Protein AF-A0AAD5UVN6-F1 (afdb_monomer)

Mean predicted aligned error: 9.1 Å

Nearest PDB structures (foldseek):
  8y6p-assembly1_Q  TM=5.319E-01  e=2.196E-01  Drosophila melanogaster
  8yt8-assembly1_B  TM=8.305E-02  e=7.314E+00  Mus musculus

Solvent-accessible surface area (backbone atoms only — not comparable to full-atom values): 17546 Å² total; per-residue (Å²): 130,75,32,58,51,73,44,68,84,82,74,85,82,50,101,87,55,90,78,90,78,93,68,36,59,37,18,22,44,86,86,38,98,29,41,64,75,50,74,46,66,69,50,96,40,32,33,39,35,32,27,36,49,41,81,39,78,42,92,55,102,60,82,42,82,38,85,39,58,7,36,44,37,32,32,33,44,66,52,40,59,81,62,56,38,83,100,50,82,64,62,95,77,80,74,31,54,87,90,30,48,72,62,40,76,56,55,45,80,42,26,57,23,32,39,60,75,83,54,82,56,70,34,76,44,48,51,67,64,39,88,89,73,68,52,55,75,49,75,40,33,40,39,34,49,52,50,62,31,31,42,36,30,53,54,85,66,59,63,68,55,78,75,75,72,80,73,61,58,68,68,55,56,50,49,54,55,59,69,72,67,71,78,78,73,87,77,88,74,82,84,87,82,93,74,94,75,80,92,76,85,75,73,80,76,81,77,72,79,75,81,72,74,83,75,75,78,58,52,52,41,83,82,73,40,77,66,50,73,54,59,65,80,78,58,86,85,60,96,60,94,72,77,61,42,34,74,42,55,48,69,36,83,73,68,38,29,41,40,31,39,25,56,93,82,39,76,44,78,45,76,64,73,66,99,79,71,78,76,129

InterPro domains:
  IPR015943 WD40/YVTN repeat-like-containing domain superfamily [G3DSA:2.130.10.10] (1-273)
  IPR036322 WD40-repeat-containing domain superfamily [SSF50978] (2-272)

Radius of gyration: 25.76 Å; Cα contacts (8 Å, |Δi|>4): 437; chains: 1; bounding box: 90×59×74 Å

Organism: NCBI:txid2056292

Foldseek 3Di:
DDQKDFAADDDDDDPPDDDDDDFTLAIASVQDPAHWDDKDDQDQFKIKTKGAKDWDQDDDPDGDTDIDAIKIWIKGQQCRCVQPPPPDDGDPDRDHDPVDRHHDPRMGTFAMAGEDNPFNDKDWDHFDQDPVPSDGLDAIWIWTFDFQKIWIFGPVQGHTDDPDDPPPPVVVVVVVVVVPPDPDDPDDDDDDDDDDDDDDPDDDPPPDDPPDPPDDHHHHPVVRTDTDMDGPVVPPPDPPPDDFGFPDWDQDDSRQKIWTAGPPRDIDIDGDDPPPPPDD

pLDDT: mean 84.07, std 14.89, range [43.72, 98.31]

Structure (mmCIF, N/CA/C/O backbone):
data_AF-A0AAD5UVN6-F1
#
_entry.id   AF-A0AAD5UVN6-F1
#
loop_
_atom_site.group_PDB
_atom_site.id
_atom_site.type_symbol
_atom_site.label_atom_id
_atom_site.label_alt_id
_atom_site.label_comp_id
_atom_site.label_asym_id
_atom_site.label_entity_id
_atom_site.label_seq_id
_atom_site.pdbx_PDB_ins_code
_atom_site.Cartn_x
_atom_site.Cartn_y
_atom_site.Cartn_z
_atom_site.occupancy
_atom_site.B_iso_or_equiv
_atom_site.auth_seq_id
_atom_site.auth_comp_id
_atom_site.auth_asym_id
_atom_site.auth_atom_id
_atom_site.pdbx_PDB_model_num
ATOM 1 N N . MET A 1 1 ? 18.256 -1.634 7.325 1.00 72.50 1 MET A N 1
ATOM 2 C CA . MET A 1 1 ? 17.080 -2.348 6.778 1.00 72.50 1 MET A CA 1
ATOM 3 C C . MET A 1 1 ? 16.891 -1.925 5.336 1.00 72.50 1 MET A C 1
ATOM 5 O O . MET A 1 1 ? 17.136 -0.758 5.051 1.00 72.50 1 MET A O 1
ATOM 9 N N . ASP A 1 2 ? 16.496 -2.850 4.461 1.00 86.69 2 ASP A N 1
ATOM 10 C CA . ASP A 1 2 ? 16.218 -2.544 3.054 1.00 86.69 2 ASP A CA 1
ATOM 11 C C . ASP A 1 2 ? 14.952 -1.668 2.946 1.00 86.69 2 ASP A C 1
ATOM 13 O O . ASP A 1 2 ? 13.964 -1.910 3.647 1.00 86.69 2 ASP A O 1
ATOM 17 N N . ARG A 1 3 ? 15.015 -0.617 2.126 1.00 93.88 3 ARG A N 1
ATOM 18 C CA . ARG A 1 3 ? 13.900 0.299 1.810 1.00 93.88 3 ARG A CA 1
ATOM 19 C C . ARG A 1 3 ? 13.339 0.017 0.414 1.00 93.88 3 ARG A C 1
ATOM 21 O O . ARG A 1 3 ? 12.422 0.694 -0.037 1.00 93.88 3 ARG A O 1
ATOM 28 N N . ALA A 1 4 ? 13.903 -0.977 -0.271 1.00 95.75 4 ALA A N 1
ATOM 29 C CA . ALA A 1 4 ? 13.571 -1.268 -1.643 1.00 95.75 4 ALA A CA 1
ATOM 30 C C . ALA A 1 4 ? 12.254 -2.034 -1.775 1.00 95.75 4 ALA A C 1
ATOM 32 O O . ALA A 1 4 ? 11.982 -3.011 -1.072 1.00 95.75 4 ALA A O 1
ATOM 33 N N . VAL A 1 5 ? 11.480 -1.634 -2.774 1.00 96.56 5 VAL A N 1
ATOM 34 C CA . VAL A 1 5 ? 10.385 -2.419 -3.330 1.00 96.56 5 VAL A CA 1
ATOM 35 C C . VAL A 1 5 ? 10.935 -3.261 -4.470 1.00 96.56 5 VAL A C 1
ATOM 37 O O . VAL A 1 5 ? 11.636 -2.734 -5.329 1.00 96.56 5 VAL A O 1
ATOM 40 N N . LYS A 1 6 ? 10.602 -4.557 -4.500 1.00 96.25 6 LYS A N 1
ATOM 41 C CA . LYS A 1 6 ? 11.042 -5.489 -5.548 1.00 96.25 6 LYS A CA 1
ATOM 42 C C . LYS A 1 6 ? 9.857 -6.260 -6.119 1.00 96.25 6 LYS A C 1
ATOM 44 O O . LYS A 1 6 ? 9.069 -6.811 -5.355 1.00 96.25 6 LYS A O 1
ATOM 49 N N . ILE A 1 7 ? 9.766 -6.352 -7.444 1.00 95.69 7 ILE A N 1
ATOM 50 C CA . ILE A 1 7 ? 8.794 -7.205 -8.144 1.00 95.69 7 ILE A CA 1
ATOM 51 C C . ILE A 1 7 ? 9.552 -8.363 -8.778 1.00 95.69 7 ILE A C 1
ATOM 53 O O . ILE A 1 7 ? 10.444 -8.164 -9.603 1.00 95.69 7 ILE A O 1
ATOM 57 N N . TRP A 1 8 ? 9.182 -9.582 -8.401 1.00 94.38 8 TRP A N 1
ATOM 58 C CA . TRP A 1 8 ? 9.779 -10.810 -8.911 1.00 94.38 8 TRP A CA 1
ATOM 59 C C . TRP A 1 8 ? 8.775 -11.559 -9.775 1.00 94.38 8 TRP A C 1
ATOM 61 O O . TRP A 1 8 ? 7.590 -11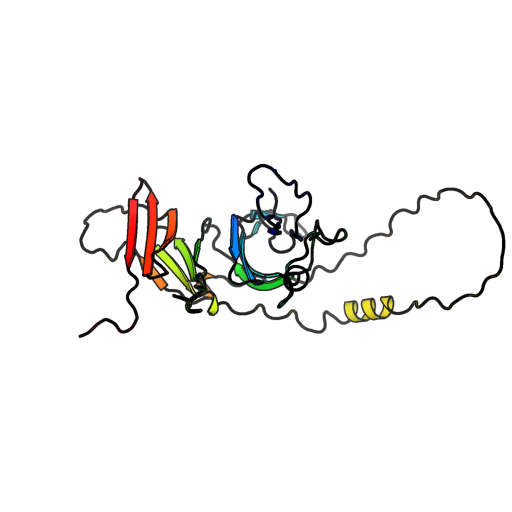.624 -9.457 1.00 94.38 8 TRP A O 1
ATOM 71 N N . ARG A 1 9 ? 9.261 -12.179 -10.850 1.00 91.44 9 ARG A N 1
ATOM 72 C CA . ARG A 1 9 ? 8.477 -13.177 -11.572 1.00 91.44 9 ARG A CA 1
ATOM 73 C C . ARG A 1 9 ? 8.522 -14.492 -10.805 1.00 91.44 9 ARG A C 1
ATOM 75 O O . ARG A 1 9 ? 9.609 -14.988 -10.513 1.00 91.44 9 ARG A O 1
ATOM 82 N N . VAL A 1 10 ? 7.362 -15.103 -10.597 1.00 90.50 10 VAL A N 1
ATOM 83 C CA . VAL A 1 10 ? 7.278 -16.501 -10.171 1.00 90.50 10 VAL A CA 1
ATOM 84 C C . VAL A 1 10 ? 7.193 -17.372 -11.431 1.00 90.50 10 VAL A C 1
ATOM 86 O O . VAL A 1 10 ? 6.225 -17.249 -12.183 1.00 90.50 10 VAL A O 1
ATOM 89 N N . PRO A 1 11 ? 8.212 -18.190 -11.751 1.00 86.38 11 PRO A N 1
ATOM 90 C CA . PRO A 1 11 ? 8.124 -19.099 -12.889 1.00 86.38 11 PRO A CA 1
ATOM 91 C C . PRO A 1 11 ? 7.054 -20.166 -12.633 1.00 86.38 11 PRO A C 1
ATOM 93 O O . PRO A 1 11 ? 6.859 -20.582 -11.492 1.00 86.38 11 PRO A O 1
ATOM 96 N N . SER A 1 12 ? 6.407 -20.654 -13.695 1.00 85.31 12 SER A N 1
ATOM 97 C CA . SER A 1 12 ? 5.523 -21.820 -13.603 1.00 85.31 12 SER A CA 1
ATOM 98 C C . SER A 1 12 ? 6.273 -22.977 -12.941 1.00 85.31 12 SER A C 1
ATOM 100 O O . SER A 1 12 ? 7.349 -23.368 -13.417 1.00 85.31 12 SER A O 1
ATOM 102 N N . SER A 1 13 ? 5.740 -23.499 -11.837 1.00 83.19 13 SER A N 1
ATOM 103 C CA . SER A 1 13 ? 6.367 -24.617 -11.146 1.00 83.19 13 SER A CA 1
ATOM 104 C C . SER A 1 13 ? 6.228 -25.876 -12.001 1.00 83.19 13 SER A C 1
ATOM 106 O O . SER A 1 13 ? 5.142 -26.283 -12.398 1.00 83.19 13 SER A O 1
ATOM 108 N N . SER A 1 14 ? 7.356 -26.506 -12.310 1.00 85.75 14 SER A N 1
ATOM 109 C CA . SER A 1 14 ? 7.372 -27.921 -12.678 1.00 85.75 14 SER A CA 1
ATOM 110 C C . SER A 1 14 ? 7.611 -28.702 -11.393 1.00 85.75 14 SER A C 1
ATOM 112 O O . SER A 1 14 ? 8.564 -28.370 -10.684 1.00 85.75 14 SER A O 1
ATOM 114 N N . ALA A 1 15 ? 6.791 -29.719 -11.109 1.00 84.56 15 ALA A N 1
ATOM 115 C CA . ALA A 1 15 ? 6.725 -30.427 -9.822 1.00 84.56 15 ALA A CA 1
ATOM 116 C C . ALA A 1 15 ? 8.075 -30.904 -9.237 1.00 84.56 15 ALA A C 1
ATOM 118 O O . ALA A 1 15 ? 8.169 -31.140 -8.037 1.00 84.56 15 ALA A O 1
ATOM 119 N N . HIS A 1 16 ? 9.133 -31.008 -10.049 1.00 91.31 16 HIS A N 1
ATOM 120 C CA . HIS A 1 16 ? 10.424 -31.573 -9.643 1.00 91.31 16 HIS A CA 1
ATOM 121 C C . HIS A 1 16 ? 11.639 -30.666 -9.880 1.00 91.31 16 HIS A C 1
ATOM 123 O O . HIS A 1 16 ? 12.771 -31.134 -9.786 1.00 91.31 16 HIS A O 1
ATOM 129 N N . LYS A 1 17 ? 11.458 -29.377 -10.209 1.00 91.56 17 LYS A N 1
ATOM 130 C CA . LYS A 1 17 ? 12.604 -28.489 -10.478 1.00 91.56 17 LYS A CA 1
ATOM 131 C C . LYS A 1 17 ? 12.434 -27.115 -9.849 1.00 91.56 17 LYS A C 1
ATOM 133 O O . LYS A 1 17 ? 11.600 -26.322 -10.282 1.00 91.56 17 LYS A O 1
ATOM 138 N N . LEU A 1 18 ? 13.302 -26.808 -8.887 1.00 89.25 18 LEU A N 1
ATOM 139 C CA . LEU A 1 18 ? 13.495 -25.446 -8.404 1.00 89.25 18 LEU A CA 1
ATOM 140 C C . LEU A 1 18 ? 14.197 -24.628 -9.491 1.00 89.25 18 LEU A C 1
ATOM 142 O O . LEU A 1 18 ? 15.213 -25.045 -10.051 1.00 89.25 18 LEU A O 1
ATOM 146 N N . ARG A 1 19 ? 13.643 -23.458 -9.809 1.00 89.00 19 ARG A N 1
ATOM 147 C CA . ARG A 1 19 ? 14.263 -22.498 -10.724 1.00 89.00 19 ARG A CA 1
ATOM 148 C C . ARG A 1 19 ? 14.788 -21.322 -9.921 1.00 89.00 19 ARG A C 1
ATOM 150 O O . ARG A 1 19 ? 14.038 -20.678 -9.196 1.00 89.00 19 ARG A O 1
ATOM 157 N N . ARG A 1 20 ? 16.076 -21.037 -10.085 1.00 88.88 20 ARG A N 1
ATOM 158 C CA . ARG A 1 20 ? 16.714 -19.855 -9.516 1.00 88.88 20 ARG A CA 1
ATOM 159 C C . ARG A 1 20 ? 16.397 -18.637 -10.386 1.00 88.88 20 ARG A C 1
ATOM 161 O O . ARG A 1 20 ? 16.551 -18.693 -11.604 1.00 88.88 20 ARG A O 1
ATOM 168 N N . VAL A 1 21 ? 15.953 -17.554 -9.755 1.00 89.81 21 VAL A N 1
ATOM 169 C CA . VAL A 1 21 ? 15.757 -16.241 -10.381 1.00 89.81 21 VAL A CA 1
ATOM 170 C C . VAL A 1 21 ? 16.688 -15.270 -9.670 1.00 89.81 21 VAL A C 1
ATOM 172 O O . VAL A 1 21 ? 16.527 -15.026 -8.481 1.00 89.81 21 VAL A O 1
ATOM 175 N N . ASP A 1 22 ? 17.687 -14.750 -10.381 1.00 90.06 22 ASP A N 1
ATOM 176 C CA . ASP A 1 22 ? 18.747 -13.934 -9.767 1.00 90.06 22 ASP A CA 1
ATOM 177 C C . ASP A 1 22 ? 18.411 -12.448 -9.663 1.00 90.06 22 ASP A C 1
ATOM 179 O O . ASP A 1 22 ? 19.033 -11.725 -8.887 1.00 90.06 22 ASP A O 1
ATOM 183 N N . LYS A 1 23 ? 17.468 -11.968 -10.478 1.00 91.75 23 LYS A N 1
ATOM 184 C CA . LYS A 1 23 ? 17.172 -10.540 -10.597 1.00 91.75 23 LYS A CA 1
ATOM 185 C C . LYS A 1 23 ? 15.665 -10.292 -10.604 1.00 91.75 23 LYS A C 1
ATOM 187 O O . LYS A 1 23 ? 14.951 -11.018 -11.302 1.00 91.75 23 LYS A O 1
ATOM 192 N N . PRO A 1 24 ? 15.188 -9.266 -9.881 1.00 94.38 24 PRO A N 1
ATOM 193 C CA . PRO A 1 24 ? 13.800 -8.851 -9.972 1.00 94.38 24 PRO A CA 1
ATOM 194 C C . PRO A 1 24 ? 13.520 -8.212 -11.342 1.00 94.38 24 PRO A C 1
ATOM 196 O O . PRO A 1 24 ? 14.432 -7.765 -12.039 1.00 94.38 24 PRO A O 1
ATOM 199 N N . LEU A 1 25 ? 12.243 -8.152 -11.722 1.00 93.44 25 LEU A N 1
ATOM 200 C CA . LEU A 1 25 ? 11.782 -7.375 -12.878 1.00 93.44 25 LEU A CA 1
ATOM 201 C C . LEU A 1 25 ? 11.849 -5.867 -12.609 1.00 93.44 25 LEU A C 1
ATOM 203 O O . LEU A 1 25 ? 12.014 -5.082 -13.536 1.00 93.44 25 LEU A O 1
ATOM 207 N N . PHE A 1 26 ? 11.718 -5.484 -11.339 1.00 94.94 26 PHE A N 1
ATOM 208 C CA . PHE A 1 26 ? 11.747 -4.108 -10.859 1.00 94.94 26 PHE A CA 1
ATOM 209 C C . PHE A 1 26 ? 12.322 -4.082 -9.443 1.00 94.94 26 PHE A C 1
ATOM 211 O O . PHE A 1 26 ? 11.951 -4.918 -8.619 1.00 94.94 26 PHE A O 1
ATOM 218 N N . SER A 1 27 ? 13.207 -3.131 -9.158 1.00 95.50 27 SER A N 1
ATOM 219 C CA . SER A 1 27 ? 13.712 -2.848 -7.813 1.00 95.50 27 SER A CA 1
ATOM 220 C C . SER A 1 27 ? 13.951 -1.357 -7.688 1.00 95.50 27 SER A C 1
ATOM 222 O O . SER A 1 27 ? 14.618 -0.793 -8.551 1.00 95.50 27 SER A O 1
ATOM 224 N N . THR A 1 28 ? 13.456 -0.723 -6.633 1.00 95.31 28 THR A N 1
ATOM 225 C CA . THR A 1 28 ? 13.756 0.687 -6.365 1.00 95.31 28 THR A CA 1
ATOM 226 C C . THR A 1 28 ? 13.639 0.995 -4.883 1.00 95.31 28 THR A C 1
ATOM 228 O O . THR A 1 28 ? 12.753 0.464 -4.213 1.00 95.31 28 THR A O 1
ATOM 231 N N . ASP A 1 29 ? 14.508 1.858 -4.376 1.00 95.44 29 ASP A N 1
ATOM 232 C CA . ASP A 1 29 ? 14.427 2.480 -3.051 1.00 95.44 29 ASP A CA 1
ATOM 233 C C . ASP A 1 29 ? 13.875 3.916 -3.114 1.00 95.44 29 ASP A C 1
ATOM 235 O O . ASP A 1 29 ? 13.704 4.562 -2.085 1.00 95.44 29 ASP A O 1
ATOM 239 N N . LEU A 1 30 ? 13.525 4.400 -4.311 1.00 94.69 30 LEU A N 1
ATOM 240 C CA . LEU A 1 30 ? 13.063 5.770 -4.547 1.00 94.69 30 LEU A CA 1
ATOM 241 C C . LEU A 1 30 ? 11.596 6.018 -4.150 1.00 94.69 30 LEU A C 1
ATOM 243 O O . LEU A 1 30 ? 11.143 7.160 -4.158 1.00 94.69 30 LEU A O 1
ATOM 247 N N . ILE A 1 31 ? 10.828 4.970 -3.828 1.00 96.25 31 ILE A N 1
ATOM 248 C CA . ILE A 1 31 ? 9.410 5.104 -3.441 1.00 96.25 31 ILE A CA 1
ATOM 249 C C . ILE A 1 31 ? 9.278 5.526 -1.972 1.00 96.25 31 ILE A C 1
ATOM 251 O O . ILE A 1 31 ? 8.404 6.324 -1.637 1.00 96.25 31 ILE A O 1
ATOM 255 N N . HIS A 1 32 ? 10.134 4.993 -1.096 1.00 96.19 32 HIS A N 1
ATOM 256 C CA . HIS A 1 32 ? 10.023 5.155 0.353 1.00 96.19 32 HIS A CA 1
ATOM 257 C C . HIS A 1 32 ? 11.344 5.588 0.966 1.00 96.19 32 HIS A C 1
ATOM 259 O O . HIS A 1 32 ? 12.381 4.965 0.761 1.00 96.19 32 HIS A O 1
ATOM 265 N N . LYS A 1 33 ? 11.295 6.608 1.822 1.00 94.38 33 LYS A N 1
ATOM 266 C CA . LYS A 1 33 ? 12.474 7.046 2.580 1.00 94.38 33 LYS A CA 1
ATOM 267 C C . LYS A 1 33 ? 12.817 6.123 3.749 1.00 94.38 33 LYS A C 1
ATOM 269 O O . LYS A 1 33 ? 13.930 6.180 4.264 1.00 94.38 33 LYS A O 1
ATOM 274 N N . SER A 1 34 ? 11.881 5.291 4.191 1.00 95.69 34 SER A N 1
ATOM 275 C CA . SER A 1 34 ? 11.998 4.421 5.363 1.00 95.69 34 SER A CA 1
ATOM 276 C C . SER A 1 34 ? 11.689 2.961 5.012 1.00 95.69 34 SER A C 1
ATOM 278 O O . SER A 1 34 ? 11.490 2.609 3.849 1.00 95.69 34 SER A O 1
ATOM 280 N N . ARG A 1 35 ? 11.728 2.068 6.009 1.00 96.44 35 ARG A N 1
ATOM 281 C CA . ARG A 1 35 ? 11.508 0.630 5.805 1.00 96.44 35 ARG A CA 1
ATOM 282 C C . ARG A 1 35 ? 10.089 0.390 5.285 1.00 96.44 35 ARG A C 1
ATOM 284 O O . ARG A 1 35 ? 9.130 0.804 5.927 1.00 96.44 35 ARG A O 1
ATOM 291 N N . VAL A 1 36 ? 9.956 -0.358 4.193 1.00 97.12 36 VAL A N 1
ATOM 292 C CA . VAL A 1 36 ? 8.651 -0.821 3.699 1.00 97.12 36 VAL A CA 1
ATOM 293 C C . VAL A 1 36 ? 8.111 -1.913 4.629 1.00 97.12 36 VAL A C 1
ATOM 295 O O . VAL A 1 36 ? 8.803 -2.892 4.919 1.00 97.12 36 VAL A O 1
ATOM 298 N N . LEU A 1 37 ? 6.888 -1.729 5.121 1.00 96.38 37 LEU A N 1
ATOM 299 C CA . LEU A 1 37 ? 6.189 -2.647 6.022 1.00 96.38 37 LEU A CA 1
ATOM 300 C C . LEU A 1 37 ? 5.202 -3.546 5.277 1.00 96.38 37 LEU A C 1
ATOM 302 O O . LEU A 1 37 ? 5.094 -4.727 5.599 1.00 96.38 37 LEU A O 1
ATOM 306 N N . SER A 1 38 ? 4.505 -3.010 4.276 1.00 96.62 38 SER A N 1
ATOM 307 C CA . SER A 1 38 ? 3.578 -3.781 3.446 1.00 96.62 38 SER A CA 1
ATOM 308 C C . SER A 1 38 ? 3.489 -3.239 2.020 1.00 96.62 38 SER A C 1
ATOM 310 O O . SER A 1 38 ? 3.793 -2.076 1.742 1.00 96.62 38 SER A O 1
ATOM 312 N N . ILE A 1 39 ? 3.093 -4.121 1.105 1.00 97.56 39 ILE A N 1
ATOM 313 C CA . ILE A 1 39 ? 2.827 -3.828 -0.300 1.00 97.56 39 ILE A CA 1
ATOM 314 C C . ILE A 1 39 ? 1.643 -4.675 -0.763 1.00 97.56 39 ILE A C 1
ATOM 316 O O . ILE A 1 39 ? 1.517 -5.839 -0.377 1.00 97.56 39 ILE A O 1
ATOM 320 N N . SER A 1 40 ? 0.761 -4.100 -1.570 1.00 97.06 40 SER A N 1
ATOM 321 C CA . SER A 1 40 ? -0.398 -4.797 -2.123 1.00 97.06 40 SER A CA 1
ATOM 322 C C . SER A 1 40 ? -0.695 -4.296 -3.531 1.00 97.06 40 SER A C 1
ATOM 324 O O . SER A 1 40 ? -0.522 -3.115 -3.832 1.00 97.06 40 SER A O 1
ATOM 326 N N . TRP A 1 41 ? -1.128 -5.206 -4.399 1.00 96.56 41 TRP A N 1
ATOM 327 C CA . TRP A 1 41 ? -1.617 -4.859 -5.731 1.00 96.56 41 TRP A CA 1
ATOM 328 C C . TRP A 1 41 ? -3.037 -4.301 -5.619 1.00 96.56 41 TRP A C 1
ATOM 330 O O . TRP A 1 41 ? -3.868 -4.882 -4.926 1.00 96.56 41 TRP A O 1
ATOM 340 N N . LEU A 1 42 ? -3.301 -3.179 -6.288 1.00 95.25 42 LEU A N 1
ATOM 341 C CA . LEU A 1 42 ? -4.645 -2.607 -6.446 1.00 95.25 42 LEU A CA 1
ATOM 342 C C . LEU A 1 42 ? -5.231 -2.925 -7.822 1.00 95.25 42 LEU A C 1
ATOM 344 O O . LEU A 1 42 ? -6.438 -3.078 -7.972 1.00 95.25 42 LEU A O 1
ATOM 348 N N . SER A 1 43 ? -4.361 -3.015 -8.823 1.00 93.75 43 SER A N 1
ATOM 349 C CA . SER A 1 43 ? -4.666 -3.446 -10.183 1.00 93.75 43 SER A CA 1
ATOM 350 C C . SER A 1 43 ? -3.443 -4.167 -10.761 1.00 93.75 43 SER A C 1
ATOM 352 O O . SER A 1 43 ? -2.485 -4.444 -10.043 1.00 93.75 43 SER A O 1
ATOM 354 N N . ASN A 1 44 ? -3.450 -4.445 -12.064 1.00 93.50 44 ASN A N 1
ATOM 355 C CA . ASN A 1 44 ? -2.324 -5.058 -12.766 1.00 93.50 44 ASN A CA 1
ATOM 356 C C . ASN A 1 44 ? -1.025 -4.248 -12.661 1.00 93.50 44 ASN A C 1
ATOM 358 O O . ASN A 1 44 ? 0.043 -4.817 -12.502 1.00 93.50 44 ASN A O 1
ATOM 362 N N . ASP A 1 45 ? -1.099 -2.924 -12.752 1.00 96.12 45 ASP A N 1
ATOM 363 C CA . ASP A 1 45 ? 0.075 -2.050 -12.780 1.00 96.12 45 ASP A CA 1
ATOM 364 C C . ASP A 1 45 ? 0.102 -1.050 -11.626 1.00 96.12 45 ASP A C 1
ATOM 366 O O . ASP A 1 45 ? 1.050 -0.280 -11.512 1.00 96.12 45 ASP A O 1
ATOM 370 N N . THR A 1 46 ? -0.920 -1.039 -10.773 1.00 97.31 46 THR A N 1
ATOM 371 C CA . THR A 1 46 ? -1.032 -0.095 -9.664 1.00 97.31 46 THR A CA 1
ATOM 372 C C . THR A 1 46 ? -0.898 -0.831 -8.347 1.00 97.31 46 THR A C 1
ATOM 374 O O . THR A 1 46 ? -1.568 -1.834 -8.093 1.00 97.31 46 THR A O 1
ATOM 377 N N . LEU A 1 47 ? -0.021 -0.312 -7.499 1.00 98.00 47 LEU A N 1
ATOM 378 C CA . LEU A 1 47 ? 0.290 -0.857 -6.193 1.00 98.00 47 LEU A CA 1
ATOM 379 C C . LEU A 1 47 ? 0.106 0.216 -5.130 1.00 98.00 47 LEU A C 1
ATOM 381 O O . LEU A 1 47 ? 0.224 1.416 -5.385 1.00 98.00 47 LEU A O 1
ATOM 385 N N . ILE A 1 48 ? -0.121 -0.246 -3.913 1.00 98.19 48 ILE A N 1
ATOM 386 C CA . ILE A 1 48 ? -0.042 0.560 -2.708 1.00 98.19 48 ILE A CA 1
ATOM 387 C C . ILE A 1 48 ? 1.018 -0.039 -1.799 1.00 98.19 48 ILE A C 1
ATOM 389 O O . ILE A 1 48 ? 1.138 -1.258 -1.665 1.00 98.19 48 ILE A O 1
ATOM 393 N N . SER A 1 49 ? 1.830 0.814 -1.200 1.00 98.19 49 SER A N 1
ATOM 394 C CA . SER A 1 49 ? 2.844 0.397 -0.245 1.00 98.19 49 SER A CA 1
ATOM 395 C C . SER A 1 49 ? 2.895 1.345 0.938 1.00 98.19 49 SER A C 1
ATOM 397 O O . SER A 1 49 ? 2.514 2.511 0.855 1.00 98.19 49 SER A O 1
ATOM 399 N N . HIS A 1 50 ? 3.357 0.807 2.054 1.00 97.38 50 HIS A N 1
ATOM 400 C CA . HIS A 1 50 ? 3.358 1.470 3.344 1.00 97.38 50 HIS A CA 1
ATOM 401 C C . HIS A 1 50 ? 4.725 1.342 3.991 1.00 97.38 50 HIS A C 1
ATOM 403 O O . HIS A 1 50 ? 5.300 0.249 4.003 1.00 97.38 50 HIS A O 1
ATOM 409 N N . SER A 1 51 ? 5.232 2.441 4.539 1.00 97.38 51 SER A N 1
ATOM 410 C CA . SER A 1 51 ? 6.509 2.486 5.237 1.00 97.38 51 SER A CA 1
ATOM 411 C C . SER A 1 51 ? 6.377 2.864 6.707 1.00 97.38 51 SER A C 1
ATOM 413 O O . SER A 1 51 ? 5.472 3.593 7.105 1.00 97.38 51 SER A O 1
ATOM 415 N N . SER A 1 52 ? 7.323 2.381 7.511 1.00 96.38 52 SER A N 1
ATOM 416 C CA . SER A 1 52 ? 7.410 2.715 8.929 1.00 96.38 52 SER A CA 1
ATOM 417 C C . SER A 1 52 ? 7.829 4.173 9.135 1.00 96.38 52 SER A C 1
ATOM 419 O O . SER A 1 52 ? 8.537 4.727 8.289 1.00 96.38 52 SER A O 1
ATOM 421 N N . PRO A 1 53 ? 7.530 4.767 10.297 1.00 95.75 53 PRO A N 1
ATOM 422 C CA . PRO A 1 53 ? 8.257 5.941 10.765 1.00 95.75 53 PRO A CA 1
ATOM 423 C C . PRO A 1 53 ? 9.762 5.651 10.854 1.00 95.75 53 PRO A C 1
ATOM 425 O O . PRO A 1 53 ? 10.178 4.487 10.980 1.00 95.75 53 PRO A O 1
ATOM 428 N N . ALA A 1 54 ? 10.589 6.686 10.752 1.00 95.06 54 ALA A N 1
ATOM 429 C CA . ALA A 1 54 ? 12.035 6.562 10.884 1.00 95.06 54 ALA A CA 1
ATOM 430 C C . ALA A 1 54 ? 12.689 7.872 11.325 1.00 95.06 54 ALA A C 1
ATOM 432 O O . ALA A 1 54 ? 12.304 8.951 10.896 1.00 95.06 54 ALA A O 1
ATOM 433 N N . TRP A 1 55 ? 13.774 7.767 12.088 1.00 93.56 55 TRP A N 1
ATOM 434 C CA . TRP A 1 55 ? 14.627 8.916 12.369 1.00 93.56 55 TRP A CA 1
ATOM 435 C C . TRP A 1 55 ? 15.572 9.180 11.200 1.00 93.56 55 TRP A C 1
ATOM 437 O O . TRP A 1 55 ? 16.301 8.286 10.757 1.00 93.56 55 TRP A O 1
ATOM 447 N N . MET A 1 56 ? 15.570 10.414 10.702 1.00 90.69 56 MET A N 1
ATOM 448 C CA . MET A 1 56 ? 16.411 10.855 9.593 1.00 90.69 56 MET A CA 1
ATOM 449 C C . MET A 1 56 ? 17.225 12.074 9.996 1.00 90.69 56 MET A C 1
ATOM 451 O O . MET A 1 56 ? 16.755 12.951 10.716 1.00 90.69 56 MET A O 1
ATOM 455 N N . ARG A 1 57 ? 18.467 12.143 9.513 1.00 91.44 57 ARG A N 1
ATOM 456 C CA . ARG A 1 57 ? 19.244 13.380 9.598 1.00 91.44 57 ARG A CA 1
ATOM 457 C C . ARG A 1 57 ? 18.601 14.390 8.658 1.00 91.44 57 ARG A C 1
ATOM 459 O O . ARG A 1 57 ? 18.437 14.086 7.478 1.00 91.44 57 ARG A O 1
ATOM 466 N N . ARG A 1 58 ? 18.219 15.553 9.179 1.00 87.31 58 ARG A N 1
ATOM 467 C CA . ARG A 1 58 ? 17.778 16.672 8.346 1.00 87.31 58 ARG A CA 1
ATOM 468 C C . ARG A 1 58 ? 18.995 17.494 7.961 1.00 87.31 58 ARG A C 1
ATOM 470 O O . ARG A 1 58 ? 19.834 17.802 8.806 1.00 87.31 58 ARG A O 1
ATOM 477 N N . GLU A 1 59 ? 19.095 17.809 6.678 1.00 82.75 59 GLU A N 1
ATOM 478 C CA . GLU A 1 59 ? 20.118 18.717 6.182 1.00 82.75 59 GLU A CA 1
ATOM 479 C C . GLU A 1 59 ? 19.750 20.139 6.616 1.00 82.75 59 GLU A C 1
ATOM 481 O O . GLU A 1 59 ? 18.677 20.653 6.308 1.00 82.75 59 GLU A O 1
ATOM 486 N N . GLY A 1 60 ? 20.631 20.737 7.406 1.00 84.75 60 GLY A N 1
ATOM 487 C CA . GLY A 1 60 ? 20.515 22.076 7.964 1.00 84.75 60 GLY A CA 1
ATOM 488 C C . GLY A 1 60 ? 21.879 22.520 8.496 1.00 84.75 60 GLY A C 1
ATOM 489 O O . GLY A 1 60 ? 22.803 21.702 8.538 1.00 84.75 60 GLY A O 1
ATOM 490 N N . PRO A 1 61 ? 22.034 23.794 8.902 1.00 84.81 61 PRO A N 1
ATOM 491 C CA . PRO A 1 61 ? 23.297 24.296 9.453 1.00 84.81 61 PRO A CA 1
ATOM 492 C C . PRO A 1 61 ? 23.750 23.495 10.684 1.00 84.81 61 PRO A C 1
ATOM 494 O O . PRO A 1 61 ? 24.944 23.322 10.906 1.00 84.81 61 PRO A O 1
ATOM 497 N N . GLU A 1 62 ? 22.795 22.928 11.424 1.00 88.88 62 GLU A N 1
ATOM 498 C CA . GLU A 1 62 ? 23.034 21.937 12.466 1.00 88.88 62 GLU A CA 1
ATOM 499 C C . GLU A 1 62 ? 22.411 20.600 12.051 1.00 88.88 62 GLU A C 1
ATOM 501 O O . GLU A 1 62 ? 21.218 20.516 11.746 1.00 88.88 62 GLU A O 1
ATOM 506 N N . THR A 1 63 ? 23.219 19.535 12.031 1.00 88.50 63 THR A N 1
ATOM 507 C CA . THR A 1 63 ? 22.741 18.179 11.723 1.00 88.50 63 THR A CA 1
ATOM 508 C C . THR A 1 63 ? 21.876 17.675 12.876 1.00 88.50 63 THR A C 1
ATOM 510 O O . THR A 1 63 ? 22.378 17.091 13.837 1.00 88.50 63 THR A O 1
ATOM 513 N N . THR A 1 64 ? 20.568 17.892 12.784 1.00 92.19 64 THR A N 1
ATOM 514 C CA . THR A 1 64 ? 19.594 17.415 13.771 1.00 92.19 64 THR A CA 1
ATOM 515 C C . THR A 1 64 ? 18.944 16.110 13.307 1.00 92.19 64 THR A C 1
ATOM 517 O O . THR A 1 64 ? 18.722 15.874 12.115 1.00 92.19 64 THR A O 1
ATOM 520 N N . LEU A 1 65 ? 18.669 15.218 14.262 1.00 92.62 65 LEU A N 1
ATOM 521 C CA . LEU A 1 65 ? 17.853 14.026 14.032 1.00 92.62 65 LEU A CA 1
ATOM 522 C C . LEU A 1 65 ? 16.382 14.446 14.073 1.00 92.62 65 LEU A C 1
ATOM 524 O O . LEU A 1 65 ? 15.891 14.875 15.113 1.00 92.62 65 LEU A O 1
ATOM 528 N N . GLY A 1 66 ? 15.694 14.343 12.939 1.00 90.25 66 GLY A N 1
ATOM 529 C CA . GLY A 1 66 ? 14.260 14.578 12.829 1.00 90.25 66 GLY A CA 1
ATOM 530 C C . GLY A 1 66 ? 13.483 13.268 12.742 1.00 90.25 66 GLY A C 1
ATOM 531 O O . GLY A 1 66 ? 13.977 12.282 12.193 1.00 90.25 66 GLY A O 1
ATOM 532 N N . ASP A 1 67 ? 12.253 13.273 13.251 1.00 92.50 67 ASP A N 1
ATOM 533 C CA . ASP A 1 67 ? 11.294 12.203 12.978 1.00 92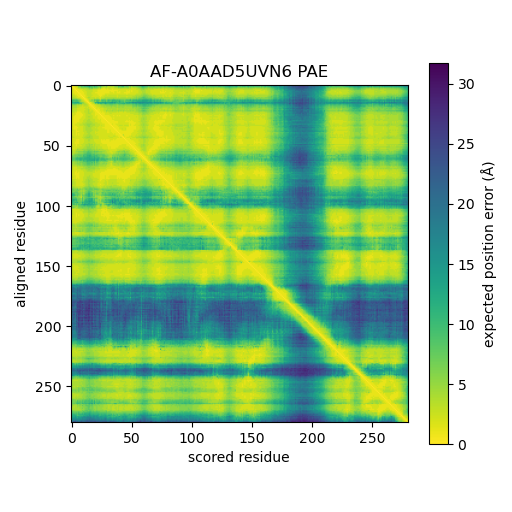.50 67 ASP A CA 1
ATOM 534 C C . ASP A 1 67 ? 10.725 12.378 11.561 1.00 92.50 67 ASP A C 1
ATOM 536 O O . ASP A 1 67 ? 10.348 13.490 11.163 1.00 92.50 67 ASP A O 1
ATOM 540 N N . GLU A 1 68 ? 10.724 11.295 10.790 1.00 93.19 68 GLU A N 1
ATOM 541 C CA . GLU A 1 68 ? 10.044 11.179 9.503 1.00 93.19 68 GLU A CA 1
ATOM 542 C C . GLU A 1 68 ? 8.856 10.229 9.704 1.00 93.19 68 GLU A C 1
ATOM 544 O O . GLU A 1 68 ? 9.068 9.045 10.006 1.00 93.19 68 GLU A O 1
ATOM 549 N N . PRO A 1 69 ? 7.610 10.707 9.539 1.00 95.56 69 PRO A N 1
ATOM 550 C CA . PRO A 1 69 ? 6.438 9.861 9.700 1.00 95.56 69 PRO A CA 1
ATOM 551 C C . PRO A 1 69 ? 6.424 8.730 8.666 1.00 95.56 69 PRO A C 1
ATOM 553 O O . PRO A 1 69 ? 6.990 8.839 7.572 1.00 95.56 69 PRO A O 1
ATOM 556 N N . GLY A 1 70 ? 5.728 7.642 8.999 1.00 95.81 70 GLY A N 1
ATOM 557 C CA . GLY A 1 70 ? 5.422 6.597 8.026 1.00 95.81 70 GLY A CA 1
ATOM 558 C C . GLY A 1 70 ? 4.618 7.164 6.856 1.00 95.81 70 GLY A C 1
ATOM 559 O O . GLY A 1 70 ? 3.990 8.219 6.974 1.00 95.81 70 GLY A O 1
ATOM 560 N N . ARG A 1 71 ? 4.635 6.489 5.707 1.00 97.12 71 ARG A N 1
ATOM 561 C CA . ARG A 1 71 ? 3.900 6.948 4.522 1.00 97.12 71 ARG A CA 1
ATOM 562 C C . ARG A 1 71 ? 3.104 5.827 3.894 1.00 97.12 71 ARG A C 1
ATOM 564 O O . ARG A 1 71 ? 3.560 4.686 3.853 1.00 97.12 71 ARG A O 1
ATOM 571 N N . ILE A 1 72 ? 1.949 6.178 3.344 1.00 97.94 72 ILE A N 1
ATOM 572 C CA . ILE A 1 72 ? 1.211 5.344 2.398 1.00 97.94 72 ILE A CA 1
ATOM 573 C C . ILE A 1 72 ? 1.362 5.953 1.007 1.00 97.94 72 ILE A C 1
ATOM 575 O O . ILE A 1 72 ? 1.129 7.146 0.806 1.00 97.94 72 ILE A O 1
ATOM 579 N N . VAL A 1 73 ? 1.806 5.145 0.049 1.00 98.12 73 VAL A N 1
ATOM 580 C CA . VAL A 1 73 ? 2.116 5.588 -1.311 1.00 98.12 73 VAL A CA 1
ATOM 581 C C . VAL A 1 73 ? 1.388 4.691 -2.296 1.00 98.12 73 VAL A C 1
ATOM 583 O O . VAL A 1 73 ? 1.600 3.479 -2.313 1.00 98.12 73 VAL A O 1
ATOM 586 N N . ILE A 1 74 ? 0.555 5.297 -3.138 1.00 98.31 74 ILE A N 1
ATOM 587 C CA . ILE A 1 74 ? -0.050 4.646 -4.299 1.00 98.31 74 ILE A CA 1
ATOM 588 C C . ILE A 1 74 ? 0.811 4.993 -5.500 1.00 98.31 74 ILE A C 1
ATOM 590 O O . ILE A 1 74 ? 1.091 6.166 -5.755 1.00 98.31 74 ILE A O 1
ATOM 594 N N . TRP A 1 75 ? 1.242 3.989 -6.247 1.00 98.25 75 TRP A N 1
ATOM 595 C CA . TRP A 1 75 ? 2.136 4.180 -7.376 1.00 98.25 75 TRP A CA 1
ATOM 596 C C . TRP A 1 75 ? 1.851 3.173 -8.483 1.00 98.25 75 TRP A C 1
ATOM 598 O O . TRP A 1 75 ? 1.382 2.061 -8.252 1.00 98.25 75 TRP A O 1
ATOM 608 N N . ARG A 1 76 ? 2.139 3.594 -9.711 1.00 97.88 76 ARG A N 1
ATOM 609 C CA . ARG A 1 76 ? 1.988 2.794 -10.918 1.00 97.88 76 ARG A CA 1
ATOM 610 C C . ARG A 1 76 ? 3.345 2.281 -11.368 1.00 97.88 76 ARG A C 1
ATOM 612 O O . ARG A 1 76 ? 4.265 3.078 -11.547 1.00 97.88 76 ARG A O 1
ATOM 619 N N . TRP A 1 77 ? 3.466 0.983 -11.592 1.00 97.25 77 TRP A N 1
ATOM 620 C CA . TRP A 1 77 ? 4.610 0.363 -12.240 1.00 97.25 77 TRP A CA 1
ATOM 621 C C . TRP A 1 77 ? 4.512 0.529 -13.761 1.00 97.25 77 TRP A C 1
ATOM 623 O O . TRP A 1 77 ? 3.694 -0.098 -14.429 1.00 97.25 77 TRP A O 1
ATOM 633 N N . LEU A 1 78 ? 5.379 1.364 -14.332 1.00 95.62 78 LEU A N 1
ATOM 634 C CA . LEU A 1 78 ? 5.381 1.673 -15.768 1.00 95.62 78 LEU A CA 1
ATOM 635 C C . LEU A 1 78 ? 5.940 0.521 -16.618 1.00 95.62 78 LEU A C 1
ATOM 637 O O . LEU A 1 78 ? 5.732 0.479 -17.828 1.00 95.62 78 LEU A O 1
ATOM 641 N N . GLY A 1 79 ? 6.630 -0.432 -15.986 1.00 93.44 79 GLY A N 1
ATOM 642 C CA . GLY A 1 79 ? 7.178 -1.612 -16.649 1.00 93.44 79 GLY A CA 1
ATOM 643 C C . GLY A 1 79 ? 6.147 -2.692 -16.980 1.00 93.44 79 GLY A C 1
ATOM 644 O O . GLY A 1 79 ? 6.500 -3.625 -17.696 1.00 93.44 79 GLY A O 1
ATOM 645 N N . TRP A 1 80 ? 4.898 -2.593 -16.505 1.00 94.50 80 TRP A N 1
ATOM 646 C CA . TRP A 1 80 ? 3.907 -3.667 -16.653 1.00 94.50 80 TRP A CA 1
ATOM 647 C C . TRP A 1 80 ? 3.743 -4.137 -18.106 1.00 94.50 80 TRP A C 1
ATOM 649 O O . TRP A 1 80 ? 4.020 -5.295 -18.402 1.00 94.50 80 TRP A O 1
ATOM 659 N N . ASN A 1 81 ? 3.408 -3.234 -19.035 1.00 92.44 81 ASN A N 1
ATOM 660 C CA . ASN A 1 81 ? 3.158 -3.579 -20.444 1.00 92.44 81 ASN A CA 1
ATOM 661 C C . ASN A 1 81 ? 4.391 -4.134 -21.174 1.00 92.44 81 ASN A C 1
ATOM 663 O O . ASN A 1 81 ? 4.254 -4.853 -22.159 1.00 92.44 81 ASN A O 1
ATOM 667 N N . ARG A 1 82 ? 5.604 -3.817 -20.703 1.00 90.31 82 ARG A N 1
ATOM 668 C CA . ARG A 1 82 ? 6.846 -4.374 -21.259 1.00 90.31 82 ARG A CA 1
ATOM 669 C C . ARG A 1 82 ? 6.976 -5.864 -20.943 1.00 90.31 82 ARG A C 1
ATOM 671 O O . ARG A 1 82 ? 7.519 -6.623 -21.738 1.00 90.31 82 ARG A O 1
ATOM 678 N N . PHE A 1 83 ? 6.537 -6.258 -19.755 1.00 91.06 83 PHE A N 1
ATOM 679 C CA . PHE A 1 83 ? 6.684 -7.610 -19.227 1.00 91.06 83 PHE A CA 1
ATOM 680 C C . PHE A 1 83 ? 5.444 -8.472 -19.500 1.00 91.06 83 PHE A C 1
ATOM 682 O O . PHE A 1 83 ? 5.567 -9.663 -19.783 1.00 91.06 83 PHE A O 1
ATOM 689 N N . PHE A 1 84 ? 4.267 -7.859 -19.473 1.00 92.06 84 PHE A N 1
ATOM 690 C CA . PHE A 1 84 ? 2.967 -8.493 -19.658 1.00 92.06 84 PHE A CA 1
ATOM 691 C C . PHE A 1 84 ? 2.161 -7.724 -20.717 1.00 92.06 84 PHE A C 1
ATOM 693 O O . PHE A 1 84 ? 1.168 -7.074 -20.380 1.00 92.06 84 PHE A O 1
ATOM 700 N N . PRO A 1 85 ? 2.613 -7.722 -21.986 1.00 90.75 85 PRO A N 1
ATOM 701 C CA . PRO A 1 85 ? 1.887 -7.051 -23.055 1.00 90.75 85 PRO A CA 1
ATOM 702 C C . PRO A 1 85 ? 0.476 -7.639 -23.204 1.00 90.75 85 PRO A C 1
ATOM 704 O O . PRO A 1 85 ? 0.322 -8.861 -23.100 1.00 90.75 85 PRO A O 1
ATOM 707 N N . PRO A 1 86 ? -0.549 -6.802 -23.455 1.00 90.19 86 PRO A N 1
ATOM 708 C CA . PRO A 1 86 ? -1.880 -7.306 -23.771 1.00 90.19 86 PRO A CA 1
ATOM 709 C C . PRO A 1 86 ? -1.801 -8.203 -25.014 1.00 90.19 86 PRO A C 1
ATOM 711 O O . PRO A 1 86 ? -0.962 -7.989 -25.889 1.00 90.19 86 PRO A O 1
ATOM 714 N N . ASP A 1 87 ? -2.638 -9.237 -25.064 1.00 93.12 87 ASP A N 1
ATOM 715 C CA . ASP A 1 87 ? -2.800 -10.145 -26.214 1.00 93.12 87 ASP A CA 1
ATOM 716 C C . ASP A 1 87 ? -1.606 -11.059 -26.543 1.00 93.12 87 ASP A C 1
ATOM 718 O O . ASP A 1 87 ? -1.636 -11.797 -27.527 1.00 93.12 87 ASP A O 1
ATOM 722 N N . HIS A 1 88 ? -0.559 -11.062 -25.717 1.00 88.69 88 HIS A N 1
ATOM 723 C CA . HIS A 1 88 ? 0.645 -11.851 -25.963 1.00 88.69 88 HIS A CA 1
ATOM 724 C C . HIS A 1 88 ? 0.921 -12.815 -24.812 1.00 88.69 88 HIS A C 1
ATOM 726 O O . HIS A 1 88 ? 0.812 -12.475 -23.632 1.00 88.69 88 HIS A O 1
ATOM 732 N N . VAL A 1 89 ? 1.351 -14.032 -25.155 1.00 86.62 89 VAL A N 1
ATOM 733 C CA . VAL A 1 89 ? 1.835 -14.989 -24.158 1.00 86.62 89 VAL A CA 1
ATOM 734 C C . VAL A 1 89 ? 3.097 -14.406 -23.507 1.00 86.62 89 VAL A C 1
ATOM 736 O O . VAL A 1 89 ? 4.027 -14.031 -24.230 1.00 86.62 89 VAL A O 1
ATOM 739 N N . PRO A 1 90 ? 3.172 -14.331 -22.163 1.00 83.25 90 PRO A N 1
ATOM 740 C CA . PRO A 1 90 ? 4.352 -13.822 -21.479 1.00 83.25 90 PRO A CA 1
ATOM 741 C C . PRO A 1 90 ? 5.616 -14.541 -21.947 1.00 83.25 90 PRO A C 1
ATOM 743 O O . PRO A 1 90 ? 5.665 -15.773 -22.006 1.00 83.25 90 PRO A O 1
ATOM 746 N N . GLN A 1 91 ? 6.661 -13.775 -22.255 1.00 82.12 91 GLN A N 1
ATOM 747 C CA . GLN A 1 91 ? 7.905 -14.340 -22.768 1.00 82.12 91 GLN A CA 1
ATOM 748 C C . GLN A 1 91 ? 8.488 -15.375 -21.788 1.00 82.12 91 GLN A C 1
ATOM 750 O O . GLN A 1 91 ? 8.498 -15.202 -20.562 1.00 82.12 91 GLN A O 1
ATOM 755 N N . GLY A 1 92 ? 9.020 -16.478 -22.324 1.00 78.56 92 GLY A N 1
ATOM 756 C CA . GLY A 1 92 ? 9.638 -17.533 -21.512 1.00 78.56 92 GLY A CA 1
ATOM 757 C C . GLY A 1 92 ? 10.786 -17.001 -20.647 1.00 78.56 92 GLY A C 1
ATOM 758 O O . GLY A 1 92 ? 10.928 -17.388 -19.488 1.00 78.56 92 GLY A O 1
ATOM 759 N N . VAL A 1 93 ? 11.529 -16.017 -21.155 1.00 80.38 93 VAL A N 1
ATOM 760 C CA . VAL A 1 93 ? 12.626 -15.347 -20.453 1.00 80.38 93 VAL A CA 1
ATOM 761 C C . VAL A 1 93 ? 12.268 -13.878 -20.253 1.00 80.38 93 VAL A C 1
ATOM 763 O O . VAL A 1 93 ? 12.313 -13.090 -21.184 1.00 80.38 93 VAL A O 1
ATOM 766 N N . MET A 1 94 ? 11.939 -13.506 -19.017 1.00 82.25 94 MET A N 1
ATOM 767 C CA . MET A 1 94 ? 11.726 -12.112 -18.621 1.00 82.25 94 MET A CA 1
ATOM 768 C C . MET A 1 94 ? 12.917 -11.719 -17.761 1.00 82.25 94 MET A C 1
ATOM 770 O O . MET A 1 94 ? 13.049 -12.191 -16.632 1.00 82.25 94 MET A O 1
ATOM 774 N N . ARG A 1 95 ? 13.833 -10.931 -18.322 1.00 79.19 95 ARG A N 1
ATOM 775 C CA . ARG A 1 95 ? 14.957 -10.363 -17.574 1.00 79.19 95 ARG A CA 1
ATOM 776 C C . ARG A 1 95 ? 14.610 -8.912 -17.265 1.00 79.19 95 ARG A C 1
ATOM 778 O O . ARG A 1 95 ? 14.227 -8.182 -18.176 1.00 79.19 95 ARG A O 1
ATOM 785 N N . GLY A 1 96 ? 14.738 -8.508 -15.999 1.00 74.25 96 GLY A N 1
ATOM 786 C CA . GLY A 1 96 ? 14.722 -7.087 -15.636 1.00 74.25 96 GLY A CA 1
ATOM 787 C C . GLY A 1 96 ? 15.772 -6.319 -16.446 1.00 74.25 96 GLY A C 1
ATOM 788 O O . GLY A 1 96 ? 16.713 -6.931 -16.972 1.00 74.25 96 GLY A O 1
ATOM 789 N N . CYS A 1 97 ? 15.627 -4.998 -16.584 1.00 71.25 97 CYS A N 1
ATOM 790 C CA . CYS A 1 97 ? 16.647 -4.232 -17.292 1.00 71.25 97 CYS A CA 1
ATOM 791 C C . CYS A 1 97 ? 17.973 -4.372 -16.531 1.00 71.25 97 CYS A C 1
ATOM 793 O O . CYS A 1 97 ? 18.073 -4.112 -15.332 1.00 71.25 97 CYS A O 1
ATOM 795 N N . ILE A 1 98 ? 19.016 -4.832 -17.225 1.00 69.44 98 ILE A N 1
ATOM 796 C CA . ILE A 1 98 ? 20.339 -5.022 -16.611 1.00 69.44 98 ILE A CA 1
ATOM 797 C C . ILE A 1 98 ? 20.892 -3.681 -16.109 1.00 69.44 98 ILE A C 1
ATOM 799 O O . ILE A 1 98 ? 21.648 -3.668 -15.141 1.00 69.44 98 ILE A O 1
ATOM 803 N N . SER A 1 99 ? 20.477 -2.575 -16.728 1.00 71.19 99 SER A N 1
ATOM 804 C CA . SER A 1 99 ? 20.853 -1.220 -16.343 1.00 71.19 99 SER A CA 1
ATOM 805 C C . SER A 1 99 ? 20.153 -0.706 -15.080 1.00 71.19 99 SER A C 1
ATOM 807 O O . SER A 1 99 ? 20.740 0.119 -14.394 1.00 71.19 99 SER A O 1
ATOM 809 N N . ASP A 1 100 ? 18.950 -1.184 -14.733 1.00 76.38 100 ASP A N 1
ATOM 810 C CA . ASP A 1 100 ? 18.101 -0.539 -13.714 1.00 76.38 100 ASP A CA 1
ATOM 811 C C . ASP A 1 100 ? 17.640 -1.465 -12.571 1.00 76.38 100 ASP A C 1
ATOM 813 O O . ASP A 1 100 ? 16.944 -1.022 -11.661 1.00 76.38 100 ASP A O 1
ATOM 817 N N . TYR A 1 101 ? 18.066 -2.735 -12.549 1.00 76.19 101 TYR A N 1
ATOM 818 C CA . TYR A 1 101 ? 17.622 -3.716 -11.542 1.00 76.19 101 TYR A CA 1
ATOM 819 C C . TYR A 1 101 ? 17.973 -3.366 -10.083 1.00 76.19 101 TYR A C 1
ATOM 821 O O . TYR A 1 101 ? 17.565 -4.103 -9.186 1.00 76.19 101 TYR A O 1
ATOM 829 N N . ARG A 1 102 ? 18.767 -2.316 -9.827 1.00 81.50 102 ARG A N 1
ATOM 830 C CA . ARG A 1 102 ? 19.060 -1.808 -8.475 1.00 81.50 102 ARG A CA 1
ATOM 831 C C . ARG A 1 102 ? 18.168 -0.627 -8.092 1.00 81.50 102 ARG A C 1
ATOM 833 O O . ARG A 1 102 ? 17.710 -0.585 -6.954 1.00 81.50 102 ARG A O 1
ATOM 840 N N . GLN A 1 103 ? 17.926 0.285 -9.031 1.00 90.19 103 GLN A N 1
ATOM 841 C CA . GLN A 1 103 ? 17.279 1.573 -8.794 1.00 90.19 103 GLN A CA 1
ATOM 842 C C . GLN A 1 103 ? 16.468 1.987 -10.029 1.00 90.19 103 GLN A C 1
ATOM 844 O O . GLN A 1 103 ? 16.831 2.888 -10.777 1.00 90.19 103 GLN A O 1
ATOM 849 N N . SER A 1 104 ? 15.389 1.256 -10.287 1.00 92.88 104 SER A N 1
ATOM 850 C CA . SER A 1 104 ? 14.512 1.505 -11.424 1.00 92.88 104 SER A CA 1
ATOM 851 C C . SER A 1 104 ? 13.656 2.742 -11.179 1.00 92.88 104 SER A C 1
ATOM 853 O O . SER A 1 104 ? 12.995 2.869 -10.147 1.00 92.88 104 SER A O 1
ATOM 855 N N . GLU A 1 105 ? 13.614 3.615 -12.177 1.00 93.31 105 GLU A N 1
ATOM 856 C CA . GLU A 1 105 ? 12.718 4.774 -12.244 1.00 93.31 105 GLU A CA 1
ATOM 857 C C . GLU A 1 105 ? 11.438 4.461 -13.034 1.00 93.31 105 GLU A C 1
ATOM 859 O O . GLU A 1 105 ? 10.642 5.347 -13.331 1.00 93.31 105 GLU A O 1
ATOM 864 N N .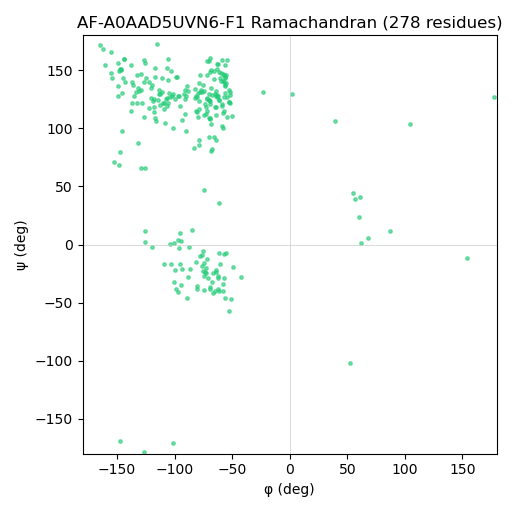 SER A 1 106 ? 11.197 3.184 -13.364 1.00 93.25 106 SER A N 1
ATOM 865 C CA . SER A 1 106 ? 10.015 2.731 -14.113 1.00 93.25 106 SER A CA 1
ATOM 866 C C . SER A 1 106 ? 8.743 2.725 -13.253 1.00 93.25 106 SER A C 1
ATOM 868 O O . SER A 1 106 ? 7.996 1.744 -13.234 1.00 93.25 106 SER A O 1
ATOM 870 N N . PHE A 1 107 ? 8.483 3.802 -12.516 1.00 96.00 107 PHE A N 1
ATOM 871 C CA . PHE A 1 107 ? 7.299 3.975 -11.688 1.00 96.00 107 PHE A CA 1
ATOM 872 C C . PHE A 1 107 ? 6.812 5.428 -11.679 1.00 96.00 107 PHE A C 1
ATOM 874 O O . PHE A 1 107 ? 7.554 6.362 -11.963 1.00 96.00 107 PHE A O 1
ATOM 881 N N . LYS A 1 108 ? 5.543 5.625 -11.321 1.00 95.56 108 LYS A N 1
ATOM 882 C CA . LYS A 1 108 ? 4.948 6.946 -11.103 1.00 95.56 108 LYS A CA 1
ATOM 883 C C . LYS A 1 108 ? 4.171 6.947 -9.796 1.00 95.56 108 LYS A C 1
ATOM 885 O O . LYS A 1 108 ? 3.227 6.177 -9.654 1.00 95.56 108 LYS A O 1
ATOM 890 N N . ILE A 1 109 ? 4.530 7.826 -8.864 1.00 96.75 109 ILE A N 1
ATOM 891 C CA . ILE A 1 109 ? 3.734 8.047 -7.650 1.00 96.75 109 ILE A CA 1
ATOM 892 C C . ILE A 1 109 ? 2.425 8.731 -8.052 1.00 96.75 109 ILE A C 1
ATOM 894 O O . ILE A 1 109 ? 2.445 9.809 -8.649 1.00 96.75 109 ILE A O 1
ATOM 898 N N . LEU A 1 110 ? 1.305 8.085 -7.739 1.00 97.06 110 LEU A N 1
ATOM 899 C CA . LEU A 1 110 ? -0.042 8.590 -7.982 1.00 97.06 110 LEU A CA 1
ATOM 900 C C . LEU A 1 110 ? -0.530 9.414 -6.796 1.00 97.06 110 LEU A C 1
ATOM 902 O O . LEU A 1 110 ? -0.995 10.522 -7.014 1.00 97.06 110 LEU A O 1
ATOM 906 N N . SER A 1 111 ? -0.352 8.923 -5.568 1.00 97.56 111 SER A N 1
ATOM 907 C CA . SER A 1 111 ? -0.753 9.601 -4.327 1.00 97.56 111 SER A CA 1
ATOM 908 C C . SER A 1 111 ? 0.220 9.254 -3.204 1.00 97.56 111 SER A C 1
ATOM 910 O O . SER A 1 111 ? 0.811 8.174 -3.206 1.00 97.56 111 SER A O 1
ATOM 912 N N . SER A 1 112 ? 0.396 10.159 -2.243 1.00 97.19 112 SER A N 1
ATOM 913 C CA . SER A 1 112 ? 1.264 9.947 -1.082 1.00 97.19 112 SER A CA 1
ATOM 914 C C . SER A 1 112 ? 0.715 10.705 0.116 1.00 97.19 112 SER A C 1
ATOM 916 O O . SER A 1 112 ? 0.524 11.915 0.023 1.00 97.19 112 SER A O 1
ATOM 918 N N . TYR A 1 113 ? 0.543 10.009 1.236 1.00 97.75 113 TYR A N 1
ATOM 919 C CA . TYR A 1 113 ? 0.077 10.589 2.494 1.00 97.75 113 TYR A CA 1
ATOM 920 C C . TYR A 1 113 ? 1.003 10.203 3.641 1.00 97.75 113 TYR A C 1
ATOM 922 O O . TYR A 1 113 ? 1.566 9.102 3.646 1.00 97.75 113 TYR A O 1
ATOM 930 N N . SER A 1 114 ? 1.164 11.105 4.606 1.00 97.25 114 SER A N 1
ATOM 931 C CA . SER A 1 114 ? 1.813 10.790 5.875 1.00 97.25 114 SER A CA 1
ATOM 932 C C . SER A 1 114 ? 0.849 10.028 6.781 1.00 97.25 114 SER A C 1
ATOM 934 O O . SER A 1 114 ? -0.369 10.220 6.759 1.00 97.25 114 SER A O 1
ATOM 936 N N . LEU A 1 115 ? 1.415 9.117 7.560 1.00 96.19 115 LEU A N 1
ATOM 937 C CA . LEU A 1 115 ? 0.737 8.365 8.602 1.00 96.19 115 LEU A CA 1
ATOM 938 C C . LEU A 1 115 ? 1.184 8.890 9.961 1.00 96.19 115 LEU A C 1
ATOM 940 O O . LEU A 1 115 ? 2.315 9.346 10.126 1.00 96.19 115 LEU A O 1
ATOM 944 N N . GLN A 1 116 ? 0.318 8.759 10.958 1.00 93.38 116 GLN A N 1
ATOM 945 C CA . GLN A 1 116 ? 0.697 9.019 12.342 1.00 93.38 116 GLN A CA 1
ATOM 946 C C . GLN A 1 116 ? 1.826 8.066 12.760 1.00 93.38 116 GLN A C 1
ATOM 948 O O . GLN A 1 116 ? 1.807 6.890 12.392 1.00 93.38 116 GLN A O 1
ATOM 953 N N . SER A 1 117 ? 2.781 8.531 13.573 1.00 90.19 117 SER A N 1
ATOM 954 C CA . SER A 1 117 ? 3.930 7.714 14.007 1.00 90.19 117 SER A CA 1
ATOM 955 C C . SER A 1 117 ? 3.534 6.450 14.790 1.00 90.19 117 SER A C 1
ATOM 957 O O . SER A 1 117 ? 4.323 5.517 14.915 1.00 90.19 117 SER A O 1
ATOM 959 N N . THR A 1 118 ? 2.302 6.383 15.293 1.00 90.56 118 THR A N 1
ATOM 960 C CA . THR A 1 118 ? 1.718 5.211 15.964 1.00 90.56 118 THR A CA 1
ATOM 961 C C . THR A 1 118 ? 1.173 4.156 14.992 1.00 90.56 118 THR A C 1
ATOM 963 O O . THR A 1 118 ? 0.947 3.011 15.386 1.00 90.56 118 THR A O 1
ATOM 966 N N . THR A 1 119 ? 0.982 4.497 13.713 1.00 92.25 119 THR A N 1
ATOM 967 C CA . THR A 1 119 ? 0.431 3.593 12.694 1.00 92.25 119 THR A CA 1
ATOM 968 C C . THR A 1 119 ? 1.509 2.632 12.200 1.00 92.25 119 THR A C 1
ATOM 970 O O . THR A 1 119 ? 2.234 2.903 11.248 1.00 92.25 119 THR A O 1
ATOM 973 N N . LEU A 1 120 ? 1.625 1.480 12.859 1.00 91.75 120 LEU A N 1
ATOM 974 C CA . LEU A 1 120 ? 2.609 0.449 12.500 1.00 91.75 120 LEU A CA 1
ATOM 975 C C . LEU A 1 120 ? 2.045 -0.639 11.586 1.00 91.75 120 LEU A C 1
ATOM 977 O O . LEU A 1 120 ? 2.798 -1.412 10.991 1.00 91.75 120 LEU A O 1
ATOM 981 N N . LYS A 1 121 ? 0.722 -0.746 11.498 1.00 94.62 121 LYS A N 1
ATOM 982 C CA . LYS A 1 121 ? 0.037 -1.789 10.742 1.00 94.62 121 LYS A CA 1
ATOM 983 C C . LYS A 1 121 ? -1.107 -1.170 9.969 1.00 94.62 121 LYS A C 1
ATOM 985 O O . LYS A 1 121 ? -1.831 -0.335 10.493 1.00 94.62 121 LYS A O 1
ATOM 990 N N . LEU A 1 122 ? -1.275 -1.632 8.743 1.00 95.69 122 LEU A N 1
ATOM 991 C CA . LEU A 1 122 ? -2.460 -1.382 7.946 1.00 95.69 122 LEU A CA 1
ATOM 992 C C . LEU A 1 122 ? -2.717 -2.593 7.068 1.00 95.69 122 LEU A C 1
ATOM 994 O O . LEU A 1 122 ? -1.781 -3.298 6.677 1.00 95.69 122 LEU A O 1
ATOM 998 N N . HIS A 1 123 ? -3.985 -2.818 6.772 1.00 96.88 123 HIS A N 1
ATOM 999 C CA . HIS A 1 123 ? -4.426 -3.855 5.862 1.00 96.88 123 HIS A CA 1
ATOM 1000 C C . HIS A 1 123 ? -5.047 -3.202 4.634 1.00 96.88 123 HIS A C 1
ATOM 1002 O O . HIS A 1 123 ? -5.856 -2.284 4.749 1.00 96.88 123 HIS A O 1
ATOM 1008 N N . VAL A 1 124 ? -4.654 -3.679 3.459 1.00 96.50 124 VAL A N 1
ATOM 1009 C CA . VAL A 1 124 ? -5.237 -3.258 2.189 1.00 96.50 124 VAL A CA 1
ATOM 1010 C C . VAL A 1 124 ? -6.099 -4.398 1.692 1.00 96.50 124 VAL A C 1
ATOM 1012 O O . VAL A 1 124 ? -5.592 -5.487 1.427 1.00 96.50 124 VAL A O 1
ATOM 1015 N N . SER A 1 125 ? -7.387 -4.128 1.534 1.00 95.12 125 SER A N 1
ATOM 1016 C CA . SER A 1 125 ? -8.301 -5.040 0.870 1.00 95.12 125 SER A CA 1
ATOM 1017 C C . SER A 1 125 ? -8.541 -4.544 -0.546 1.00 95.12 125 SER A C 1
ATOM 1019 O O . SER A 1 125 ? -9.305 -3.606 -0.764 1.00 95.12 125 SER A O 1
ATOM 1021 N N . ALA A 1 126 ? -7.853 -5.148 -1.510 1.00 92.38 126 ALA A N 1
ATOM 1022 C CA . ALA A 1 126 ? -8.131 -4.936 -2.922 1.00 92.38 126 ALA A CA 1
ATOM 1023 C C . ALA A 1 126 ? -9.177 -5.961 -3.385 1.00 92.38 126 ALA A C 1
ATOM 1025 O O . ALA A 1 126 ? -9.073 -7.137 -3.018 1.00 92.38 126 ALA A O 1
ATOM 1026 N N . PRO A 1 127 ? -10.184 -5.559 -4.1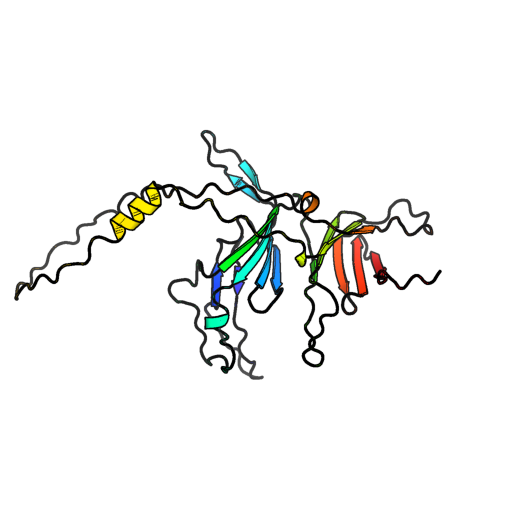74 1.00 84.56 127 PRO A N 1
ATOM 1027 C CA . PRO A 1 127 ? -11.171 -6.500 -4.661 1.00 84.56 127 PRO A CA 1
ATOM 1028 C C . PRO A 1 127 ? -10.515 -7.521 -5.588 1.00 84.56 127 PRO A C 1
ATOM 1030 O O . PRO A 1 127 ? -9.834 -7.175 -6.553 1.00 84.56 127 PRO A O 1
ATOM 1033 N N . PHE A 1 128 ? -10.767 -8.798 -5.318 1.00 79.12 128 PHE A N 1
ATOM 1034 C CA . PHE A 1 128 ? -10.488 -9.842 -6.289 1.00 79.12 128 PHE A CA 1
ATOM 1035 C C . PHE A 1 128 ? -11.516 -9.726 -7.415 1.00 79.12 128 PHE A C 1
ATOM 1037 O O . PHE A 1 128 ? -12.716 -9.900 -7.186 1.00 79.12 128 PHE A O 1
ATOM 1044 N N . VAL A 1 129 ? -11.056 -9.404 -8.625 1.00 78.31 129 VAL A N 1
ATOM 1045 C CA . VAL A 1 129 ? -11.911 -9.461 -9.811 1.00 78.31 129 VAL A CA 1
ATOM 1046 C C . VAL A 1 129 ? -12.177 -10.933 -10.089 1.00 78.31 129 VAL A C 1
ATOM 1048 O O . VAL A 1 129 ? -11.273 -11.670 -10.483 1.00 78.31 129 VAL A O 1
ATOM 1051 N N . SER A 1 130 ? -13.413 -11.368 -9.846 1.00 75.75 130 SER A N 1
ATOM 1052 C CA . SER A 1 130 ? -13.827 -12.717 -10.215 1.00 75.75 130 SER A CA 1
ATOM 1053 C C . SER A 1 130 ? -13.703 -12.872 -11.735 1.00 75.75 130 SER A C 1
ATOM 1055 O O . SER A 1 130 ? -14.299 -12.066 -12.457 1.00 75.75 130 SER A O 1
ATOM 1057 N N . PRO A 1 131 ? -12.959 -13.873 -12.239 1.00 77.06 131 PRO A N 1
ATOM 1058 C CA . PRO A 1 131 ? -12.807 -14.078 -13.677 1.00 77.06 131 PRO A CA 1
ATOM 1059 C C . PRO A 1 131 ? -14.146 -14.385 -14.359 1.00 77.06 131 PRO A C 1
ATOM 1061 O O . PRO A 1 131 ? -14.335 -14.011 -15.512 1.00 77.06 131 PRO A O 1
ATOM 1064 N N . ASP A 1 132 ? -15.085 -15.000 -13.636 1.00 82.56 132 ASP A N 1
ATOM 1065 C CA . ASP A 1 132 ? -16.355 -15.460 -14.203 1.00 82.56 132 ASP A CA 1
ATOM 1066 C C . ASP A 1 132 ? -17.388 -14.334 -14.339 1.00 82.56 132 ASP A C 1
ATOM 1068 O O . ASP A 1 132 ? -18.180 -14.323 -15.278 1.00 82.56 132 ASP A O 1
ATOM 1072 N N . THR A 1 133 ? -17.408 -13.383 -13.398 1.00 81.00 133 THR A N 1
ATOM 1073 C CA . THR A 1 133 ? -18.431 -12.322 -13.361 1.00 81.00 133 THR A CA 1
ATOM 1074 C C . THR A 1 133 ? -17.893 -10.944 -13.719 1.00 81.00 133 THR A C 1
ATOM 1076 O O . THR A 1 133 ? -18.685 -10.036 -13.963 1.00 81.00 133 THR A O 1
ATOM 1079 N N . GLY A 1 134 ? -16.571 -10.743 -13.685 1.00 78.75 134 GLY A N 1
ATOM 1080 C CA . GLY A 1 134 ? -15.934 -9.433 -13.861 1.00 78.75 134 GLY A CA 1
ATOM 1081 C C . GLY A 1 134 ? -16.318 -8.391 -12.799 1.00 78.75 134 GLY A C 1
ATOM 1082 O O . GLY A 1 134 ? -15.862 -7.254 -12.862 1.00 78.75 134 GLY A O 1
ATOM 1083 N N . SER A 1 135 ? -17.154 -8.755 -11.823 1.00 79.06 135 SER A N 1
ATOM 1084 C CA . SER A 1 135 ? -17.686 -7.850 -10.809 1.00 79.06 135 SER A CA 1
ATOM 1085 C C . SER A 1 135 ? -16.773 -7.817 -9.590 1.00 79.06 135 SER A C 1
ATOM 1087 O O . SER A 1 135 ? -16.489 -8.866 -9.001 1.00 79.06 135 SER A O 1
ATOM 1089 N N . THR A 1 136 ? -16.378 -6.624 -9.155 1.00 78.06 136 THR A N 1
ATOM 1090 C CA . THR A 1 136 ? -15.730 -6.433 -7.859 1.00 78.06 136 THR A CA 1
ATOM 1091 C C . THR A 1 136 ? -16.793 -6.355 -6.759 1.00 78.06 136 THR A C 1
ATOM 1093 O O . THR A 1 136 ? -17.804 -5.671 -6.923 1.00 78.06 136 THR A O 1
ATOM 1096 N N . PRO A 1 137 ? -16.619 -7.060 -5.629 1.00 82.38 137 PRO A N 1
ATOM 1097 C CA . PRO A 1 137 ? -17.609 -7.024 -4.554 1.00 82.38 137 PRO A CA 1
ATOM 1098 C C . PRO A 1 137 ? -17.618 -5.692 -3.786 1.00 82.38 137 PRO A C 1
ATOM 1100 O O . PRO A 1 137 ? -18.603 -5.388 -3.114 1.00 82.38 137 PRO A O 1
ATOM 1103 N N . HIS A 1 138 ? -16.530 -4.922 -3.859 1.00 87.56 138 HIS A N 1
ATOM 1104 C CA . HIS A 1 138 ? -16.360 -3.617 -3.224 1.00 87.56 138 HIS A CA 1
ATOM 1105 C C . HIS A 1 138 ? -15.201 -2.846 -3.877 1.00 87.56 138 HIS A C 1
ATOM 1107 O O . HIS A 1 138 ? -14.407 -3.422 -4.622 1.00 87.56 138 HIS A O 1
ATOM 1113 N N . ASP A 1 139 ? -15.084 -1.558 -3.565 1.00 92.50 139 ASP A N 1
ATOM 1114 C CA . ASP A 1 139 ? -13.914 -0.745 -3.904 1.00 92.50 139 ASP A CA 1
ATOM 1115 C C . ASP A 1 139 ? -12.698 -1.130 -3.043 1.00 92.50 139 ASP A C 1
ATOM 1117 O O . ASP A 1 139 ? -12.867 -1.709 -1.966 1.00 92.50 139 ASP A O 1
ATOM 1121 N N . PRO A 1 140 ? -11.457 -0.843 -3.472 1.00 95.12 140 PRO A N 1
ATOM 1122 C CA . PRO A 1 140 ? -10.275 -1.084 -2.651 1.00 95.12 140 PRO A CA 1
ATOM 1123 C C . PRO A 1 140 ? -10.295 -0.248 -1.359 1.00 95.12 140 PRO A C 1
ATOM 1125 O O . PRO A 1 140 ? -10.429 0.972 -1.397 1.00 95.12 140 PRO A O 1
ATOM 1128 N N . LEU A 1 141 ? -10.113 -0.901 -0.208 1.00 96.31 141 LEU A N 1
ATOM 1129 C CA . LEU A 1 141 ? -10.171 -0.274 1.118 1.00 96.31 141 LEU A CA 1
ATOM 1130 C C . LEU A 1 141 ? -8.823 -0.355 1.844 1.00 96.31 141 LEU A C 1
ATOM 1132 O O . LEU A 1 141 ? -8.128 -1.372 1.778 1.00 96.31 141 LEU A O 1
ATOM 1136 N N . VAL A 1 142 ? -8.492 0.688 2.608 1.00 97.50 142 VAL A N 1
ATOM 1137 C CA . VAL A 1 142 ? -7.433 0.665 3.630 1.00 97.50 142 VAL A CA 1
ATOM 1138 C C . VAL A 1 142 ? -8.081 0.595 5.002 1.00 97.50 142 VAL A C 1
ATOM 1140 O O . VAL A 1 142 ? -8.916 1.432 5.340 1.00 97.50 142 VAL A O 1
ATOM 1143 N N . LEU A 1 143 ? -7.672 -0.388 5.798 1.00 97.62 143 LEU A N 1
ATOM 1144 C CA . LEU A 1 143 ? -8.069 -0.541 7.188 1.00 97.62 143 LEU A CA 1
ATOM 1145 C C . LEU A 1 143 ? -6.862 -0.239 8.077 1.00 97.62 143 LEU A C 1
ATOM 1147 O O . LEU A 1 143 ? -5.818 -0.892 7.971 1.00 97.62 143 LEU A O 1
ATOM 1151 N N . VAL A 1 144 ? -7.014 0.744 8.960 1.00 97.12 144 VAL A N 1
ATOM 1152 C CA . VAL A 1 144 ? -5.986 1.156 9.914 1.00 97.12 144 VAL A CA 1
ATOM 1153 C C . VAL A 1 144 ? -6.500 0.918 11.335 1.00 97.12 144 VAL A C 1
ATOM 1155 O O . VAL A 1 144 ? -7.417 1.617 11.769 1.00 97.12 144 VAL A O 1
ATOM 1158 N N . PRO A 1 145 ? -5.961 -0.074 12.065 1.00 96.06 145 PRO A N 1
ATOM 1159 C CA . PRO A 1 145 ? -6.287 -0.255 13.471 1.00 96.06 145 PRO A CA 1
ATOM 1160 C C . PRO A 1 145 ? -5.723 0.915 14.289 1.00 96.06 145 PRO A C 1
ATOM 1162 O O . PRO A 1 145 ? -4.541 1.243 14.187 1.00 96.06 145 PRO A O 1
ATOM 1165 N N . MET A 1 146 ? -6.579 1.530 15.099 1.00 93.88 146 MET A N 1
ATOM 1166 C CA . MET A 1 146 ? -6.280 2.669 15.963 1.00 93.88 146 MET A CA 1
ATOM 1167 C C . MET A 1 146 ? -6.827 2.380 17.361 1.00 93.88 146 MET A C 1
ATOM 1169 O O . MET A 1 146 ? -7.967 2.713 17.677 1.00 93.88 146 MET A O 1
ATOM 1173 N N . GLU A 1 147 ? -6.025 1.721 18.197 1.00 92.38 147 GLU A N 1
ATOM 1174 C CA . GLU A 1 147 ? -6.423 1.314 19.552 1.00 92.38 147 GLU A CA 1
ATOM 1175 C C . GLU A 1 147 ? -7.753 0.536 19.551 1.00 92.38 147 GLU A C 1
ATOM 1177 O O . GLU A 1 147 ? -7.785 -0.632 19.182 1.00 92.38 147 GLU A O 1
ATOM 1182 N N . LYS A 1 148 ? -8.872 1.168 19.923 1.00 92.69 148 LYS A N 1
ATOM 1183 C CA . LYS A 1 148 ? -10.208 0.550 20.032 1.00 92.69 148 LYS A CA 1
ATOM 1184 C C . LYS A 1 148 ? -11.097 0.765 18.809 1.00 92.69 148 LYS A C 1
ATOM 1186 O O . LYS A 1 148 ? -12.270 0.379 18.830 1.00 92.69 148 LYS A O 1
ATOM 1191 N N . THR A 1 149 ? -10.577 1.395 17.766 1.00 94.81 149 THR A N 1
ATOM 1192 C CA . THR A 1 149 ? -11.299 1.636 16.520 1.00 94.81 149 THR A CA 1
ATOM 1193 C C . THR A 1 149 ? -10.503 1.115 15.331 1.00 94.81 149 THR A C 1
ATOM 1195 O O . THR A 1 149 ? -9.295 0.890 15.393 1.00 94.81 149 THR A O 1
ATOM 1198 N N . ILE A 1 150 ? -11.198 0.873 14.225 1.00 96.12 150 ILE A N 1
ATOM 1199 C CA . ILE A 1 150 ? -10.584 0.645 12.919 1.00 96.12 150 ILE A CA 1
ATOM 1200 C C . ILE A 1 150 ? -11.069 1.765 12.015 1.00 96.12 150 ILE A C 1
ATOM 1202 O O . ILE A 1 150 ? -12.272 1.877 11.763 1.00 96.12 150 ILE A O 1
ATOM 1206 N N . ARG A 1 151 ? -10.135 2.572 11.515 1.00 96.44 151 ARG A N 1
ATOM 1207 C CA . ARG A 1 151 ? -10.408 3.567 10.480 1.00 96.44 151 ARG A CA 1
ATOM 1208 C C . ARG A 1 151 ? -10.402 2.875 9.123 1.00 96.44 151 ARG A C 1
ATOM 1210 O O . ARG A 1 151 ? -9.449 2.174 8.788 1.00 96.44 151 ARG A O 1
ATOM 1217 N N . ILE A 1 152 ? -11.462 3.066 8.351 1.00 96.81 152 ILE A N 1
ATOM 1218 C CA . ILE A 1 152 ? -11.671 2.448 7.042 1.00 96.81 152 ILE A CA 1
ATOM 1219 C C . ILE A 1 152 ? -11.763 3.573 6.017 1.00 96.81 152 ILE A C 1
ATOM 1221 O O . ILE A 1 152 ? -12.607 4.454 6.157 1.00 96.81 152 ILE A O 1
ATOM 1225 N N . MET A 1 153 ? -10.912 3.553 4.998 1.00 97.44 153 MET A N 1
ATOM 1226 C CA . MET A 1 153 ? -10.875 4.575 3.946 1.00 97.44 153 MET A CA 1
ATOM 1227 C C . MET A 1 153 ? -10.980 3.918 2.575 1.00 97.44 153 MET A C 1
ATOM 1229 O O . MET A 1 153 ? -10.367 2.871 2.346 1.00 97.44 153 MET A O 1
ATOM 1233 N N . ASN A 1 154 ? -11.732 4.538 1.667 1.00 96.56 154 ASN A N 1
ATOM 1234 C CA . ASN A 1 154 ? -11.792 4.106 0.278 1.00 96.56 154 ASN A CA 1
ATOM 1235 C C . ASN A 1 154 ? -10.594 4.663 -0.492 1.00 96.56 154 ASN A C 1
ATOM 1237 O O . ASN A 1 154 ? -10.336 5.864 -0.487 1.00 96.56 154 ASN A O 1
ATOM 1241 N N . ILE A 1 155 ? -9.846 3.783 -1.156 1.00 97.31 155 ILE A N 1
ATOM 1242 C CA . ILE A 1 155 ? -8.660 4.170 -1.920 1.00 97.31 155 ILE A CA 1
ATOM 1243 C C . ILE A 1 155 ? -9.039 5.025 -3.136 1.00 97.31 155 ILE A C 1
ATOM 1245 O O . ILE A 1 155 ? -8.230 5.836 -3.582 1.00 97.31 155 ILE A O 1
ATOM 1249 N N . THR A 1 156 ? -10.266 4.906 -3.651 1.00 96.12 156 THR A N 1
ATOM 1250 C CA . THR A 1 156 ? -10.744 5.750 -4.760 1.00 96.12 156 THR A CA 1
ATOM 1251 C C . THR A 1 156 ? -10.833 7.229 -4.391 1.00 96.12 156 THR A C 1
ATOM 1253 O O . THR A 1 156 ? -10.784 8.074 -5.282 1.00 96.12 156 THR A O 1
ATOM 1256 N N . ASP A 1 157 ? -10.917 7.545 -3.098 1.00 97.25 157 ASP A N 1
ATOM 1257 C CA . ASP A 1 157 ? -11.039 8.918 -2.598 1.00 97.25 157 ASP A CA 1
ATOM 1258 C C . ASP A 1 157 ? -9.666 9.587 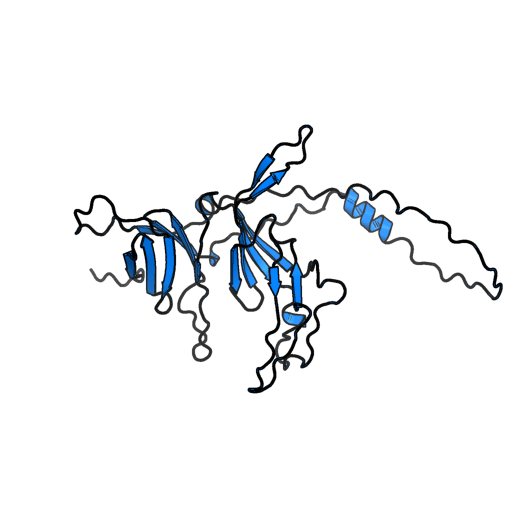-2.399 1.00 97.25 157 ASP A C 1
ATOM 1260 O O . ASP A 1 157 ? -9.570 10.767 -2.045 1.00 97.25 157 ASP A O 1
ATOM 1264 N N . PHE A 1 158 ? -8.576 8.853 -2.649 1.00 97.75 158 PHE A N 1
ATOM 1265 C CA . PHE A 1 158 ? -7.219 9.375 -2.552 1.00 97.75 158 PHE A CA 1
ATOM 1266 C C . PHE A 1 158 ? -6.966 10.328 -3.721 1.00 97.75 158 PHE A C 1
ATOM 1268 O O . PHE A 1 158 ? -7.101 9.989 -4.898 1.00 97.75 158 PHE A O 1
ATOM 1275 N N . LYS A 1 159 ? -6.548 11.548 -3.395 1.00 97.56 159 LYS A N 1
ATOM 1276 C CA . LYS A 1 159 ? -6.295 12.600 -4.375 1.00 97.56 159 LYS A CA 1
ATOM 1277 C C . LYS A 1 159 ? -4.979 12.340 -5.108 1.00 97.56 159 LYS A C 1
ATOM 1279 O O . LYS A 1 159 ? -3.970 12.011 -4.471 1.00 97.56 159 LYS A O 1
ATOM 1284 N N . PRO A 1 160 ? -4.941 12.526 -6.436 1.00 96.62 160 PRO A N 1
ATOM 1285 C CA . PRO A 1 160 ? -3.693 12.498 -7.177 1.00 96.62 160 PRO A CA 1
ATOM 1286 C C . PRO A 1 160 ? -2.706 13.544 -6.650 1.00 96.62 160 PRO A C 1
ATOM 1288 O O . PRO A 1 160 ? -3.077 14.680 -6.344 1.00 96.62 160 PRO A O 1
ATOM 1291 N N . ARG A 1 161 ? -1.425 13.178 -6.594 1.00 93.69 161 ARG A N 1
ATOM 1292 C CA . ARG A 1 161 ? -0.322 14.081 -6.283 1.00 93.69 161 ARG A CA 1
ATOM 1293 C C . ARG A 1 161 ? -0.348 15.230 -7.285 1.00 93.69 161 ARG A C 1
ATOM 1295 O O . ARG A 1 161 ? -0.326 15.006 -8.498 1.00 93.69 161 ARG A O 1
ATOM 1302 N N . LYS A 1 162 ? -0.347 16.462 -6.773 1.00 89.88 162 LYS A N 1
ATOM 1303 C CA . LYS A 1 162 ? -0.202 17.655 -7.611 1.00 89.88 162 LYS A CA 1
ATOM 1304 C C . LYS A 1 162 ? 1.101 17.533 -8.411 1.00 89.88 162 LYS A C 1
ATOM 1306 O O . LYS A 1 162 ? 2.132 17.202 -7.813 1.00 89.88 162 LYS A O 1
ATOM 1311 N N . PRO A 1 163 ? 1.073 17.745 -9.738 1.00 84.44 163 PRO A N 1
ATOM 1312 C CA . PRO A 1 163 ? 2.297 17.724 -10.519 1.00 84.44 163 PRO A CA 1
ATOM 1313 C C . PRO A 1 163 ? 3.265 18.769 -9.947 1.00 84.44 163 PRO A C 1
ATOM 1315 O O . PRO A 1 163 ? 2.809 19.807 -9.454 1.00 84.44 163 PRO A O 1
ATOM 1318 N N . PRO A 1 164 ? 4.583 18.509 -9.975 1.00 81.00 164 PRO A N 1
ATOM 1319 C CA . PRO A 1 164 ? 5.542 19.550 -9.645 1.00 81.00 164 PRO A CA 1
ATOM 1320 C C . PRO A 1 164 ? 5.282 20.767 -10.549 1.00 81.00 164 PRO A C 1
ATOM 1322 O O . PRO A 1 164 ? 4.857 20.581 -11.697 1.00 81.00 164 PRO A O 1
ATOM 1325 N N . PRO A 1 165 ? 5.485 21.997 -10.046 1.00 79.31 165 PRO A N 1
ATOM 1326 C CA . PRO A 1 165 ? 5.316 23.192 -10.859 1.00 79.31 165 PRO A CA 1
ATOM 1327 C C . PRO A 1 165 ? 6.136 23.059 -12.149 1.00 79.31 165 PRO A C 1
ATOM 1329 O O . PRO A 1 165 ? 7.296 22.652 -12.125 1.00 79.31 165 PRO A O 1
ATOM 1332 N N . CYS A 1 166 ? 5.486 23.335 -13.279 1.00 76.25 166 CYS A N 1
ATOM 1333 C CA . CYS A 1 166 ? 6.105 23.351 -14.597 1.00 76.25 166 CYS A CA 1
ATOM 1334 C C . CYS A 1 166 ? 6.146 24.807 -15.082 1.00 76.25 166 CYS A C 1
ATOM 1336 O O . CYS A 1 166 ? 5.104 25.468 -15.021 1.00 76.25 166 CYS A O 1
ATOM 1338 N N . PRO A 1 167 ? 7.290 25.311 -15.576 1.00 77.06 167 PRO A N 1
ATOM 1339 C CA . PRO A 1 167 ? 8.564 24.613 -15.772 1.00 77.06 167 PRO A CA 1
ATOM 1340 C C . PRO A 1 167 ? 9.286 24.304 -14.449 1.00 77.06 167 PRO A C 1
ATOM 1342 O O . PRO A 1 167 ? 9.228 25.093 -13.511 1.00 77.06 167 PRO A O 1
ATOM 1345 N N . LEU A 1 168 ? 9.987 23.160 -14.391 1.00 65.75 168 LEU A N 1
ATOM 1346 C CA . LEU A 1 168 ? 11.118 23.000 -13.466 1.00 65.75 168 LEU A CA 1
ATOM 1347 C C . LEU A 1 168 ? 12.017 24.205 -13.738 1.00 65.75 168 LEU A C 1
ATOM 1349 O O . LEU A 1 168 ? 12.344 24.389 -14.910 1.00 65.75 168 LEU A O 1
ATOM 1353 N N . ASP A 1 169 ? 12.295 25.034 -12.726 1.00 65.62 169 ASP A N 1
ATOM 1354 C CA . ASP A 1 169 ? 12.991 26.327 -12.835 1.00 65.62 169 ASP A CA 1
ATOM 1355 C C . ASP A 1 169 ? 13.880 26.434 -14.079 1.00 65.62 169 ASP A C 1
ATOM 1357 O O . ASP A 1 169 ? 14.689 25.540 -14.333 1.00 65.62 169 ASP A O 1
ATOM 1361 N N . ASN A 1 170 ? 13.751 27.532 -14.838 1.00 62.00 170 ASN A N 1
ATOM 1362 C CA . ASN A 1 170 ? 14.400 27.753 -16.143 1.00 62.00 170 ASN A CA 1
ATOM 1363 C C . ASN A 1 170 ? 15.873 27.301 -16.211 1.00 62.00 170 ASN A C 1
ATOM 1365 O O . ASN A 1 170 ? 16.324 26.875 -17.268 1.00 62.00 170 ASN A O 1
ATOM 1369 N N . VAL A 1 171 ? 16.590 27.311 -15.087 1.00 67.44 171 VAL A N 1
ATOM 1370 C CA . VAL A 1 171 ? 17.939 26.758 -14.909 1.00 67.44 171 VAL A CA 1
ATOM 1371 C C . VAL A 1 171 ? 18.077 25.309 -15.408 1.00 67.44 171 VAL A C 1
ATOM 1373 O O . VAL A 1 171 ? 19.016 25.013 -16.146 1.00 67.44 171 VAL A O 1
ATOM 1376 N N . LEU A 1 172 ? 17.154 24.401 -15.068 1.00 67.31 172 LEU A N 1
ATOM 1377 C CA . LEU A 1 172 ? 17.232 22.998 -15.498 1.00 67.31 172 LEU A CA 1
ATOM 1378 C C . LEU A 1 172 ? 16.866 22.851 -16.980 1.00 67.31 172 LEU A C 1
ATOM 1380 O O . LEU A 1 172 ? 17.514 22.104 -17.711 1.00 67.31 172 LEU A O 1
ATOM 1384 N N . ALA A 1 173 ? 15.863 23.598 -17.448 1.00 66.06 173 ALA A N 1
ATOM 1385 C CA . ALA A 1 173 ? 15.502 23.631 -18.864 1.00 66.06 173 ALA A CA 1
ATOM 1386 C C . ALA A 1 173 ? 16.655 24.176 -19.730 1.00 66.06 173 ALA A C 1
ATOM 1388 O O . ALA A 1 173 ? 16.918 23.654 -20.815 1.00 66.06 173 ALA A O 1
ATOM 1389 N N . GLU A 1 174 ? 17.386 25.178 -19.241 1.00 73.31 174 GLU A N 1
ATOM 1390 C CA . GLU A 1 174 ? 18.596 25.706 -19.872 1.00 73.31 174 GLU A CA 1
ATOM 1391 C C . GLU A 1 174 ? 19.764 24.716 -19.824 1.00 73.31 174 GLU A C 1
ATOM 1393 O O . GLU A 1 174 ? 20.487 24.591 -20.811 1.00 73.31 174 GLU A O 1
ATOM 1398 N N . GLN A 1 175 ? 19.942 23.968 -18.731 1.00 68.56 175 GLN A N 1
ATOM 1399 C CA . GLN A 1 175 ? 20.959 22.913 -18.645 1.00 68.56 175 GLN A CA 1
ATOM 1400 C C . GLN A 1 175 ? 20.663 21.740 -19.587 1.00 68.56 175 GLN A C 1
ATOM 1402 O O . GLN A 1 175 ? 21.567 21.279 -20.279 1.00 68.56 175 GLN A O 1
ATOM 1407 N N . ILE A 1 176 ? 19.405 21.302 -19.694 1.00 71.19 176 ILE A N 1
ATOM 1408 C CA . ILE A 1 176 ? 18.993 20.263 -20.653 1.00 71.19 176 ILE A CA 1
ATOM 1409 C C . ILE A 1 176 ? 19.176 20.762 -22.093 1.00 71.19 176 ILE A C 1
ATOM 1411 O O . ILE A 1 176 ? 19.667 20.021 -22.944 1.00 71.19 176 ILE A O 1
ATOM 1415 N N . ARG A 1 177 ? 18.859 22.036 -22.376 1.00 69.50 177 ARG A N 1
ATOM 1416 C CA . ARG A 1 177 ? 19.166 22.655 -23.677 1.00 69.50 177 ARG A CA 1
ATOM 1417 C C . ARG A 1 177 ? 20.666 22.681 -23.964 1.00 69.50 177 ARG A C 1
ATOM 1419 O O . ARG A 1 177 ? 21.044 22.407 -25.095 1.00 69.50 177 ARG A O 1
ATOM 1426 N N . LYS A 1 178 ? 21.511 22.959 -22.966 1.00 68.44 178 LYS A N 1
ATOM 1427 C CA . LYS A 1 178 ? 22.978 22.920 -23.106 1.00 68.44 178 LYS A CA 1
ATOM 1428 C C . LYS 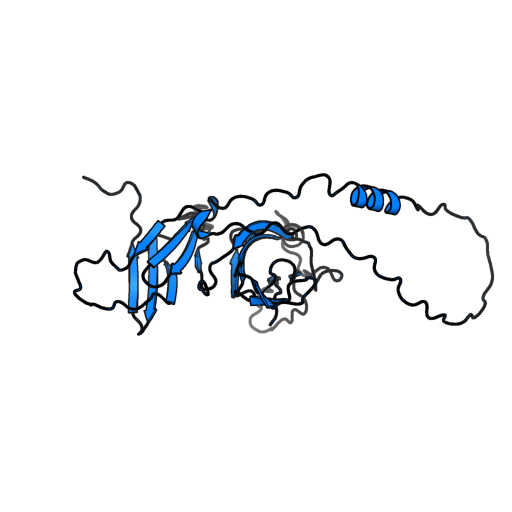A 1 178 ? 23.514 21.500 -23.331 1.00 68.44 178 LYS A C 1
ATOM 1430 O O . LYS A 1 178 ? 24.480 21.349 -24.066 1.00 68.44 178 LYS A O 1
ATOM 1435 N N . LEU A 1 179 ? 22.880 20.471 -22.763 1.00 68.94 179 LEU A N 1
ATOM 1436 C CA . LEU A 1 179 ? 23.264 19.065 -22.969 1.00 68.94 179 LEU A CA 1
ATOM 1437 C C . LEU A 1 179 ? 22.885 18.523 -24.358 1.00 68.94 179 LEU A C 1
ATOM 1439 O O . LEU A 1 179 ? 23.531 17.602 -24.844 1.00 68.94 179 LEU A O 1
ATOM 1443 N N . ASN A 1 180 ? 21.890 19.112 -25.025 1.00 61.34 180 ASN A N 1
ATOM 1444 C CA . ASN A 1 180 ? 21.475 18.720 -26.377 1.00 61.34 180 ASN A CA 1
ATOM 1445 C C . ASN A 1 180 ? 22.296 19.375 -27.511 1.00 61.34 180 ASN A C 1
ATOM 1447 O O . ASN A 1 180 ? 21.891 19.295 -28.669 1.00 61.34 180 ASN A O 1
ATOM 1451 N N . ILE A 1 181 ? 23.436 20.017 -27.220 1.00 55.69 181 ILE A N 1
ATOM 1452 C CA . ILE A 1 181 ? 24.279 20.687 -28.227 1.00 55.69 181 ILE A CA 1
ATOM 1453 C C . ILE A 1 181 ? 25.718 20.163 -28.154 1.00 55.69 181 ILE A C 1
ATOM 1455 O O . ILE A 1 181 ? 26.641 20.907 -27.854 1.00 55.69 181 ILE A O 1
ATOM 1459 N N . THR A 1 182 ? 25.912 18.885 -28.475 1.00 53.72 182 THR A N 1
ATOM 1460 C CA . THR A 1 182 ? 27.125 18.441 -29.181 1.00 53.72 182 THR A CA 1
ATOM 1461 C C . THR A 1 182 ? 26.779 17.193 -29.985 1.00 53.72 182 THR A C 1
ATOM 1463 O O . THR A 1 182 ? 27.158 16.080 -29.639 1.00 53.72 182 THR A O 1
ATOM 1466 N N . THR A 1 183 ? 26.000 17.353 -31.056 1.00 60.78 183 THR A N 1
ATOM 1467 C CA . THR A 1 183 ? 26.006 16.349 -32.125 1.00 60.78 183 THR A CA 1
ATOM 1468 C C . THR A 1 183 ? 27.420 16.386 -32.701 1.00 60.78 183 THR A C 1
ATOM 1470 O O . THR A 1 183 ? 27.784 17.429 -33.250 1.00 60.78 183 THR A O 1
ATOM 1473 N N . PRO A 1 184 ? 28.254 15.344 -32.528 1.00 53.16 184 PRO A N 1
ATOM 1474 C CA . PRO A 1 184 ? 29.580 15.348 -33.118 1.00 53.16 184 PRO A CA 1
ATOM 1475 C C . PRO A 1 184 ? 29.399 15.495 -34.627 1.00 53.16 184 PRO A C 1
ATOM 1477 O O . PRO A 1 184 ? 28.721 14.682 -35.262 1.00 53.16 184 PRO A O 1
ATOM 1480 N N . GLN A 1 185 ? 29.946 16.573 -35.192 1.00 60.34 185 GLN A N 1
ATOM 1481 C CA . GLN A 1 185 ? 30.160 16.608 -36.629 1.00 60.34 185 GLN A CA 1
ATOM 1482 C C . GLN A 1 185 ? 31.019 15.388 -36.982 1.00 60.34 185 GLN A C 1
ATOM 1484 O O . GLN A 1 185 ? 31.958 15.088 -36.242 1.00 60.34 185 GLN A O 1
ATOM 1489 N N . PRO A 1 186 ? 30.704 14.661 -38.065 1.00 59.94 186 PRO A N 1
ATOM 1490 C CA . PRO A 1 186 ? 31.586 13.626 -38.569 1.00 59.94 186 PRO A CA 1
ATOM 1491 C C . PRO A 1 186 ? 32.865 14.303 -39.065 1.00 59.94 186 PRO A C 1
ATOM 1493 O O . PRO A 1 186 ? 32.940 14.765 -40.202 1.00 59.94 186 PRO A O 1
ATOM 1496 N N . GLU A 1 187 ? 33.858 14.408 -38.186 1.00 57.59 187 GLU A N 1
ATOM 1497 C CA . GLU A 1 187 ? 35.226 14.671 -38.595 1.00 57.59 187 GLU A CA 1
ATOM 1498 C C . GLU A 1 187 ? 35.724 13.420 -39.312 1.00 57.59 187 GLU A C 1
ATOM 1500 O O . GLU A 1 187 ? 35.911 12.352 -38.730 1.00 57.59 187 GLU A O 1
ATOM 1505 N N . VAL A 1 188 ? 35.853 13.561 -40.625 1.00 62.66 188 VAL A N 1
ATOM 1506 C CA . VAL A 1 188 ? 36.605 12.651 -41.475 1.00 62.66 188 VAL A CA 1
ATOM 1507 C C . VAL A 1 188 ? 38.069 12.849 -41.099 1.00 62.66 188 VAL A C 1
ATOM 1509 O O . VAL A 1 188 ? 38.658 13.865 -41.461 1.00 62.66 188 VAL A O 1
ATOM 1512 N N . SER A 1 189 ? 38.648 11.921 -40.345 1.00 51.94 189 SER A N 1
ATOM 1513 C CA . SER A 1 189 ? 40.096 11.861 -40.148 1.00 51.94 189 SER A CA 1
ATOM 1514 C C . SER A 1 189 ? 40.624 10.503 -40.591 1.00 51.94 189 SER A C 1
ATOM 1516 O O . SER A 1 189 ? 40.234 9.444 -40.099 1.00 51.94 189 SER A O 1
ATOM 1518 N N . GLU A 1 190 ? 41.476 10.598 -41.605 1.00 58.72 190 GLU A N 1
ATOM 1519 C CA . GLU A 1 190 ? 42.306 9.552 -42.170 1.00 58.72 190 GLU A CA 1
ATOM 1520 C C . GLU A 1 190 ? 43.323 9.017 -41.149 1.00 58.72 190 GLU A C 1
ATOM 1522 O O . GLU A 1 190 ? 43.763 9.708 -40.234 1.00 58.72 190 GLU A O 1
ATOM 1527 N N . GLU A 1 191 ? 43.638 7.743 -41.364 1.00 58.44 191 GLU A N 1
ATOM 1528 C CA . GLU A 1 191 ? 44.770 6.918 -40.936 1.00 58.44 191 GLU A CA 1
ATOM 1529 C C . GLU A 1 191 ? 45.869 7.502 -40.021 1.00 58.44 191 GLU A C 1
ATOM 1531 O O . GLU A 1 191 ? 46.596 8.425 -40.371 1.00 58.44 191 GLU A O 1
ATOM 1536 N N . GLY A 1 192 ? 46.131 6.748 -38.943 1.00 56.59 192 GLY A N 1
ATOM 1537 C CA . GLY A 1 192 ? 47.492 6.332 -38.587 1.00 56.59 192 GLY A CA 1
ATOM 1538 C C . GLY A 1 192 ? 48.164 7.062 -37.425 1.00 56.59 192 GLY A C 1
ATOM 1539 O O . GLY A 1 192 ? 48.708 8.140 -37.608 1.00 56.59 192 GLY A O 1
ATOM 1540 N N . HIS A 1 193 ? 48.226 6.413 -36.255 1.00 50.62 193 HIS A N 1
ATOM 1541 C CA . HIS A 1 193 ? 49.482 6.114 -35.544 1.00 50.62 193 HIS A CA 1
ATOM 1542 C C . HIS A 1 193 ? 49.205 5.424 -34.199 1.00 50.62 193 HIS A C 1
ATOM 1544 O O . HIS A 1 193 ? 48.445 5.918 -33.369 1.00 50.62 193 HIS A O 1
ATOM 1550 N N . GLU A 1 194 ? 49.842 4.271 -33.992 1.00 60.19 194 GLU A N 1
ATOM 1551 C CA . GLU A 1 194 ? 49.943 3.585 -32.704 1.00 60.19 194 GLU A CA 1
ATOM 1552 C C . GLU A 1 194 ? 51.030 4.261 -31.856 1.00 60.19 194 GLU A C 1
ATOM 1554 O O . GLU A 1 194 ? 52.202 4.221 -32.225 1.00 60.19 194 GLU A O 1
ATOM 1559 N N . GLU A 1 195 ? 50.662 4.842 -30.711 1.00 51.31 195 GLU A N 1
ATOM 1560 C CA . GLU A 1 195 ? 51.606 5.120 -29.624 1.00 51.31 195 GLU A CA 1
ATOM 1561 C C . GLU A 1 195 ? 51.013 4.724 -28.264 1.00 51.31 195 GLU A C 1
ATOM 1563 O O . GLU A 1 195 ? 49.905 5.110 -27.882 1.00 51.31 195 GLU A O 1
ATOM 1568 N N . GLU A 1 196 ? 51.793 3.925 -27.534 1.00 61.72 196 GLU A N 1
ATOM 1569 C CA . GLU A 1 196 ? 51.592 3.549 -26.139 1.00 61.72 196 GLU A CA 1
ATOM 1570 C C . GLU A 1 196 ? 51.716 4.783 -25.230 1.00 61.72 196 GLU A C 1
ATOM 1572 O O . GLU A 1 196 ? 52.777 5.397 -25.132 1.00 61.72 196 GLU A O 1
ATOM 1577 N N . GLY A 1 197 ? 50.641 5.134 -24.514 1.00 48.88 197 GLY A N 1
ATOM 1578 C CA . GLY A 1 197 ? 50.607 6.332 -23.674 1.00 48.88 197 GLY A CA 1
ATOM 1579 C C . GLY A 1 197 ? 49.772 6.191 -22.402 1.00 48.88 197 GLY A C 1
ATOM 1580 O O . GLY A 1 197 ? 48.562 6.374 -22.408 1.00 48.88 197 GLY A O 1
ATOM 1581 N N . THR A 1 198 ? 50.468 5.910 -21.299 1.00 50.22 198 THR A N 1
ATOM 1582 C CA . THR A 1 198 ? 50.303 6.472 -19.943 1.00 50.22 198 THR A CA 1
ATOM 1583 C C . THR A 1 198 ? 48.879 6.732 -19.414 1.00 50.22 198 THR A C 1
ATOM 1585 O O . THR A 1 198 ? 48.233 7.734 -19.714 1.00 50.22 198 THR A O 1
ATOM 1588 N N . GLN A 1 199 ? 48.447 5.876 -18.479 1.00 50.72 199 GLN A N 1
ATOM 1589 C CA . GLN A 1 199 ? 47.226 6.022 -17.675 1.00 50.72 199 GLN A CA 1
ATOM 1590 C C . GLN A 1 199 ? 47.273 7.262 -16.758 1.00 50.72 199 GLN A C 1
ATOM 1592 O O . GLN A 1 199 ? 47.672 7.189 -15.593 1.00 50.72 199 GLN A O 1
ATOM 1597 N N . SER A 1 200 ? 46.805 8.402 -17.263 1.00 50.38 200 SER A N 1
ATOM 1598 C CA . SER A 1 200 ? 46.471 9.569 -16.442 1.00 50.38 200 SER A CA 1
ATOM 1599 C C . SER A 1 200 ? 45.187 9.311 -15.652 1.00 50.38 200 SER A C 1
ATOM 1601 O O . SER A 1 200 ? 44.094 9.217 -16.206 1.00 50.38 200 SER A O 1
ATOM 1603 N N . LYS A 1 201 ? 45.321 9.211 -14.325 1.00 57.78 201 LYS A N 1
ATOM 1604 C CA . LYS A 1 201 ? 44.215 9.181 -13.356 1.00 57.78 201 LYS A CA 1
ATOM 1605 C C . LYS A 1 201 ? 43.523 10.550 -13.312 1.00 57.78 201 LYS A C 1
ATOM 1607 O O . LYS A 1 201 ? 43.784 11.349 -12.416 1.00 57.78 201 LYS A O 1
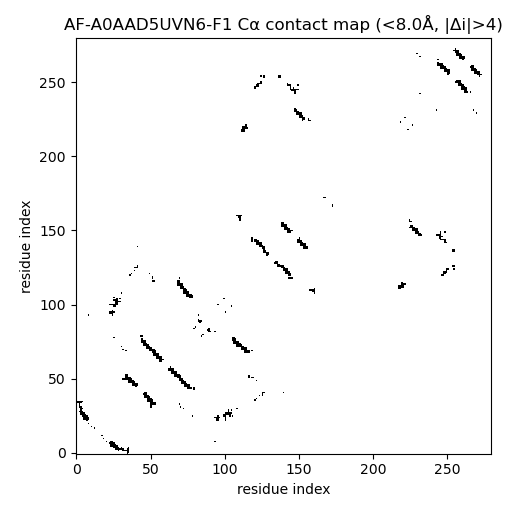ATOM 1612 N N . SER A 1 202 ? 42.641 10.834 -14.266 1.00 53.31 202 SER A N 1
ATOM 1613 C CA . SER A 1 202 ? 41.704 11.954 -14.161 1.00 53.31 202 SER A CA 1
ATOM 1614 C C . SER A 1 202 ? 40.681 11.630 -13.071 1.00 53.31 202 SER A C 1
ATOM 1616 O O . SER A 1 202 ? 39.855 10.729 -13.232 1.00 53.31 202 SER A O 1
ATOM 1618 N N . GLY A 1 203 ? 40.774 12.320 -11.933 1.00 59.91 203 GLY A N 1
ATOM 1619 C CA . GLY A 1 203 ? 39.769 12.234 -10.876 1.00 59.91 203 GLY A CA 1
ATOM 1620 C C . GLY A 1 203 ? 38.379 12.586 -11.424 1.00 59.91 203 GLY A C 1
ATOM 1621 O O . GLY A 1 203 ? 38.283 13.438 -12.312 1.00 59.91 203 GLY A O 1
ATOM 1622 N N . PRO A 1 204 ? 37.311 11.924 -10.944 1.00 62.72 204 PRO A N 1
ATOM 1623 C CA . PRO A 1 204 ? 35.959 12.211 -11.398 1.00 62.72 204 PRO A CA 1
ATOM 1624 C C . PRO A 1 204 ? 35.645 13.698 -11.173 1.00 62.72 204 PRO A C 1
ATOM 1626 O O . PRO A 1 204 ? 36.014 14.240 -10.125 1.00 62.72 204 PRO A O 1
ATOM 1629 N N . PRO A 1 205 ? 35.000 14.372 -12.142 1.00 59.72 205 PRO A N 1
ATOM 1630 C CA . PRO A 1 205 ? 34.634 15.772 -11.999 1.00 59.72 205 PRO A CA 1
ATOM 1631 C C . PRO A 1 205 ? 33.779 15.959 -10.737 1.00 59.72 205 PRO A C 1
ATOM 1633 O O . PRO A 1 205 ? 32.977 15.076 -10.415 1.00 59.72 205 PRO A O 1
ATOM 1636 N N . PRO A 1 206 ? 33.940 17.081 -10.010 1.00 48.81 206 PRO A N 1
ATOM 1637 C CA . PRO A 1 206 ? 33.116 17.379 -8.850 1.00 48.81 206 PRO A CA 1
ATOM 1638 C C . PRO A 1 206 ? 31.655 17.378 -9.290 1.00 48.81 206 PRO A C 1
ATOM 1640 O O . PRO A 1 206 ? 31.252 18.185 -10.127 1.00 48.81 206 PRO A O 1
ATOM 1643 N N . THR A 1 207 ? 30.885 16.429 -8.758 1.00 47.28 207 THR A N 1
ATOM 1644 C CA . THR A 1 207 ? 29.454 16.296 -9.003 1.00 47.28 207 THR A CA 1
ATOM 1645 C C . THR A 1 207 ? 28.801 17.600 -8.563 1.00 47.28 207 THR A C 1
ATOM 1647 O O . THR A 1 207 ? 28.680 17.875 -7.369 1.00 47.28 207 THR A O 1
ATOM 1650 N N . THR A 1 208 ? 28.463 18.451 -9.529 1.00 43.72 208 THR A N 1
ATOM 1651 C CA . THR A 1 208 ? 27.718 19.686 -9.308 1.00 43.72 208 THR A CA 1
ATOM 1652 C C . THR A 1 208 ? 26.462 19.326 -8.531 1.00 43.72 208 THR A C 1
ATOM 1654 O O . THR A 1 208 ? 25.724 18.427 -8.927 1.00 43.72 208 THR A O 1
ATOM 1657 N N . GLY A 1 209 ? 26.293 19.954 -7.364 1.00 43.91 209 GLY A N 1
ATOM 1658 C CA . GLY A 1 209 ? 25.253 19.613 -6.402 1.00 43.91 209 GLY A CA 1
ATOM 1659 C C . GLY A 1 209 ? 23.897 19.533 -7.088 1.00 43.91 209 GLY A C 1
ATOM 1660 O O . GLY A 1 209 ? 23.365 20.545 -7.541 1.00 43.91 209 GLY A O 1
ATOM 1661 N N . ASN A 1 210 ? 23.366 18.316 -7.197 1.00 44.78 210 ASN A N 1
ATOM 1662 C CA . ASN A 1 210 ? 22.030 18.086 -7.712 1.00 44.78 210 ASN A CA 1
ATOM 1663 C C . ASN A 1 210 ? 21.066 18.867 -6.819 1.00 44.78 210 ASN A C 1
ATOM 1665 O O . ASN A 1 210 ? 20.924 18.548 -5.639 1.00 44.78 210 ASN A O 1
ATOM 1669 N N . HIS A 1 211 ? 20.423 19.893 -7.375 1.00 47.69 211 HIS A N 1
ATOM 1670 C CA . HIS A 1 211 ? 19.280 20.533 -6.744 1.00 47.69 211 HIS A CA 1
ATOM 1671 C C . HIS A 1 211 ? 18.218 19.455 -6.526 1.00 47.69 211 HIS A C 1
ATOM 1673 O O . HIS A 1 211 ? 17.526 19.053 -7.461 1.00 47.69 211 HIS A O 1
ATOM 1679 N N . ILE A 1 212 ? 18.134 18.943 -5.299 1.00 52.31 212 ILE A N 1
ATOM 1680 C CA . ILE A 1 212 ? 17.087 18.011 -4.897 1.00 52.31 212 ILE A CA 1
ATOM 1681 C C . ILE A 1 212 ? 15.777 18.799 -5.005 1.00 52.31 212 ILE A C 1
ATOM 1683 O O . ILE A 1 212 ? 15.646 19.828 -4.335 1.00 52.31 212 ILE A O 1
ATOM 1687 N N . PRO A 1 213 ? 14.826 18.381 -5.863 1.00 58.66 213 PRO A N 1
ATOM 1688 C CA . PRO A 1 213 ? 13.541 19.054 -5.974 1.00 58.66 213 PRO A CA 1
ATOM 1689 C C . PRO A 1 213 ? 12.923 19.179 -4.585 1.00 58.66 213 PRO A C 1
ATOM 1691 O O . PRO A 1 213 ? 12.853 18.182 -3.864 1.00 58.66 213 PRO A O 1
ATOM 1694 N N . VAL A 1 214 ? 12.498 20.391 -4.211 1.00 67.75 214 VAL A N 1
ATOM 1695 C CA . VAL A 1 214 ? 11.865 20.647 -2.913 1.00 67.75 214 VAL A CA 1
ATOM 1696 C C . VAL A 1 214 ? 10.691 19.689 -2.767 1.00 67.75 214 VAL A C 1
ATOM 1698 O O . VAL A 1 214 ? 9.691 19.767 -3.487 1.00 67.75 214 VAL A O 1
ATOM 1701 N N . GLU A 1 215 ? 10.844 18.723 -1.872 1.00 73.25 215 GLU A N 1
ATOM 1702 C CA . GLU A 1 215 ? 9.838 17.703 -1.671 1.00 73.25 215 GLU A CA 1
ATOM 1703 C C . GLU A 1 215 ? 8.670 18.326 -0.915 1.00 73.25 215 GLU A C 1
ATOM 1705 O O . GLU A 1 215 ? 8.785 18.694 0.252 1.00 73.25 215 GLU A O 1
ATOM 1710 N N . VAL A 1 216 ? 7.537 18.466 -1.600 1.00 79.69 216 VAL A N 1
ATOM 1711 C CA . VAL A 1 216 ? 6.290 18.896 -0.968 1.00 79.69 216 VAL A CA 1
ATOM 1712 C C . VAL A 1 216 ? 5.953 17.893 0.132 1.00 79.69 216 VAL A C 1
ATOM 1714 O O . VAL A 1 216 ? 5.809 16.700 -0.150 1.00 79.69 216 VAL A O 1
ATOM 1717 N N . SER A 1 217 ? 5.840 18.379 1.372 1.00 84.62 217 SER A N 1
ATOM 1718 C CA . SER A 1 217 ? 5.433 17.546 2.503 1.00 84.62 217 SER A CA 1
ATOM 1719 C C . SER A 1 217 ? 4.099 16.872 2.173 1.00 84.62 217 SER A C 1
ATOM 1721 O O . SER A 1 217 ? 3.159 17.575 1.791 1.00 84.62 217 SER A O 1
ATOM 1723 N N . PRO A 1 218 ? 3.995 15.537 2.282 1.00 87.56 218 PRO A N 1
ATOM 1724 C CA . PRO A 1 218 ? 2.739 14.846 2.032 1.00 87.56 218 PRO A CA 1
ATOM 1725 C C . PRO A 1 218 ? 1.658 15.302 3.022 1.00 87.56 218 PRO A C 1
ATOM 1727 O O . PRO A 1 218 ? 1.958 15.653 4.165 1.00 87.56 218 PRO A O 1
ATOM 1730 N N . GLU A 1 219 ? 0.407 15.290 2.562 1.00 94.44 219 GLU A N 1
ATOM 1731 C CA . GLU A 1 219 ? -0.766 15.596 3.386 1.00 94.44 219 GLU A CA 1
ATOM 1732 C C . GLU A 1 219 ? -0.992 14.485 4.435 1.00 94.44 219 GLU A C 1
ATOM 1734 O O . GLU A 1 219 ? -0.655 13.322 4.192 1.00 94.44 219 GLU A O 1
ATOM 1739 N N . ASP A 1 220 ? -1.569 14.827 5.593 1.00 95.25 220 ASP A N 1
ATOM 1740 C CA . ASP A 1 220 ? -1.941 13.848 6.627 1.00 95.25 220 ASP A CA 1
ATOM 1741 C C . ASP A 1 220 ? -3.124 13.003 6.142 1.00 95.25 220 ASP A C 1
ATOM 1743 O O . ASP A 1 220 ? -4.169 13.546 5.767 1.00 95.25 220 ASP A O 1
ATOM 1747 N N . LEU A 1 221 ? -2.964 11.676 6.136 1.00 94.94 221 LEU A N 1
ATOM 1748 C CA . LEU A 1 221 ? -3.979 10.753 5.625 1.00 94.94 221 LEU A CA 1
ATOM 1749 C C . LEU A 1 221 ? -5.339 10.930 6.316 1.00 94.94 221 LEU A C 1
ATOM 1751 O O . LEU A 1 221 ? -6.368 10.984 5.644 1.00 94.94 221 LEU A O 1
ATOM 1755 N N . PHE A 1 222 ? -5.347 11.026 7.646 1.00 94.94 222 PHE A N 1
ATOM 1756 C CA . PHE A 1 222 ? -6.568 11.003 8.457 1.00 94.94 222 PHE A CA 1
ATOM 1757 C C . PHE A 1 222 ? -7.347 12.314 8.386 1.00 94.94 222 PHE A C 1
ATOM 1759 O O . PHE A 1 222 ? -8.551 12.328 8.639 1.00 94.94 222 PHE A O 1
ATOM 1766 N N . GLN A 1 223 ? -6.667 13.406 8.039 1.00 96.31 223 GLN A N 1
ATOM 1767 C CA . GLN A 1 223 ? -7.290 14.710 7.820 1.00 96.31 223 GLN A CA 1
ATOM 1768 C C . GLN A 1 223 ? -7.753 14.898 6.372 1.00 96.31 223 GLN A C 1
ATOM 1770 O O . GLN A 1 223 ? -8.685 15.658 6.118 1.00 96.31 223 GLN A O 1
ATOM 1775 N N . SER A 1 224 ? -7.097 14.229 5.421 1.00 96.62 224 SER A N 1
ATOM 1776 C CA . SER A 1 224 ? -7.256 14.524 3.989 1.00 96.62 224 SER A CA 1
ATOM 1777 C C . SER A 1 224 ? -8.197 13.576 3.258 1.00 96.62 224 SER A C 1
ATOM 1779 O O . SER A 1 224 ? -8.711 13.943 2.197 1.00 96.62 224 SER A O 1
ATOM 1781 N N . VAL A 1 225 ? -8.413 12.373 3.797 1.00 96.94 225 VAL A N 1
ATOM 1782 C CA . VAL A 1 225 ? -9.269 11.341 3.202 1.00 96.94 225 VAL A CA 1
ATOM 1783 C C . VAL A 1 225 ? -10.434 11.032 4.140 1.00 96.94 225 VAL A C 1
ATOM 1785 O O . VAL A 1 225 ? -10.251 10.706 5.317 1.00 96.94 225 VAL A O 1
ATOM 1788 N N . GLU A 1 226 ? -11.654 11.139 3.616 1.00 96.88 226 GLU A N 1
ATOM 1789 C CA . GLU A 1 226 ? -12.853 10.757 4.358 1.00 96.88 226 GLU A CA 1
ATOM 1790 C C . GLU A 1 226 ? -12.848 9.243 4.622 1.00 96.88 226 GLU A C 1
ATOM 1792 O O . GLU A 1 226 ? -12.403 8.437 3.807 1.00 96.88 226 GLU A O 1
ATOM 1797 N N . GLY A 1 227 ? -13.315 8.842 5.800 1.00 94.56 227 GLY A N 1
ATOM 1798 C CA . GLY A 1 227 ? -13.356 7.442 6.185 1.00 94.56 227 GLY A CA 1
ATOM 1799 C C . GLY A 1 227 ? -14.419 7.176 7.234 1.00 94.56 227 GLY A C 1
ATOM 1800 O O . GLY A 1 227 ? -14.944 8.094 7.867 1.00 94.56 227 GLY A O 1
ATOM 1801 N N . TRP A 1 228 ? -14.714 5.897 7.423 1.00 94.44 228 TRP A N 1
ATOM 1802 C CA . TRP A 1 228 ? -15.646 5.405 8.431 1.00 94.44 228 TRP A CA 1
ATOM 1803 C C . TRP A 1 228 ? -14.883 4.756 9.577 1.00 94.44 228 TRP A C 1
ATOM 1805 O O . TRP A 1 228 ? -13.737 4.332 9.423 1.00 94.44 228 TRP A O 1
ATOM 1815 N N . GLU A 1 229 ? -15.533 4.642 10.727 1.00 95.06 229 GLU A N 1
ATOM 1816 C CA . GLU A 1 229 ? -14.945 4.019 11.906 1.00 95.06 229 GLU A CA 1
ATOM 1817 C C . GLU A 1 229 ? -15.783 2.832 12.357 1.00 95.06 229 GLU A C 1
ATOM 1819 O O . GLU A 1 229 ? -16.984 2.948 12.605 1.00 95.06 229 GLU A O 1
ATOM 1824 N N . ALA A 1 230 ? -15.129 1.681 12.488 1.00 93.44 230 ALA A N 1
ATOM 1825 C CA . ALA A 1 230 ? -15.669 0.548 13.219 1.00 93.44 230 ALA A CA 1
ATOM 1826 C C . ALA A 1 230 ? -15.144 0.621 14.656 1.00 93.44 230 ALA A C 1
ATOM 1828 O O . ALA A 1 230 ? -13.962 0.386 14.903 1.00 93.44 230 ALA A O 1
ATOM 1829 N N . SER A 1 231 ? -16.013 0.983 15.601 1.00 92.12 231 SER A N 1
ATOM 1830 C CA . SER A 1 231 ? -15.669 1.045 17.024 1.00 92.12 231 SER A CA 1
ATOM 1831 C C . SER A 1 231 ? -16.141 -0.207 17.761 1.00 92.12 231 SER A C 1
ATOM 1833 O O . SER A 1 231 ? -17.224 -0.729 17.486 1.00 92.12 231 SER A O 1
ATOM 1835 N N . VAL A 1 232 ? -15.359 -0.667 18.741 1.00 86.38 232 VAL A N 1
ATOM 1836 C CA . VAL A 1 232 ? -15.775 -1.736 19.670 1.00 86.38 232 VAL A CA 1
ATOM 1837 C C . VAL A 1 232 ? -16.823 -1.223 20.678 1.00 86.38 232 VAL A C 1
ATOM 1839 O O . VAL A 1 232 ? -17.631 -1.994 21.200 1.00 86.38 232 VAL A O 1
ATOM 1842 N N . THR A 1 233 ? -16.860 0.088 20.945 1.00 76.81 233 THR A N 1
ATOM 1843 C CA . THR A 1 233 ? -17.684 0.677 22.019 1.00 76.81 233 THR A CA 1
ATOM 1844 C C . THR A 1 233 ? -19.188 0.685 21.748 1.00 76.81 233 THR A C 1
ATOM 1846 O O . THR A 1 233 ? -19.956 0.900 22.677 1.00 76.81 233 THR A O 1
ATOM 1849 N N . GLN A 1 234 ? -19.634 0.414 20.517 1.00 67.50 234 GLN A N 1
ATOM 1850 C CA . GLN A 1 234 ? -21.067 0.373 20.181 1.00 67.50 234 GLN A CA 1
ATOM 1851 C C . GLN A 1 234 ? -21.784 -0.889 20.689 1.00 67.50 234 GLN A C 1
ATOM 1853 O O . GLN A 1 234 ? -23.001 -1.003 20.577 1.00 67.50 234 GLN A O 1
ATOM 1858 N N . THR A 1 235 ? -21.051 -1.846 21.257 1.00 67.50 235 THR A N 1
ATOM 1859 C CA . THR A 1 235 ? -21.634 -3.065 21.824 1.00 67.50 235 THR A CA 1
ATOM 1860 C C . THR A 1 235 ? -22.122 -2.783 23.251 1.00 67.50 235 THR A C 1
ATOM 1862 O O . THR A 1 235 ? -21.418 -3.052 24.220 1.00 67.50 235 THR A O 1
ATOM 1865 N N . GLU A 1 236 ? -23.334 -2.228 23.383 1.00 59.44 236 GLU A N 1
ATOM 1866 C CA . GLU A 1 236 ? -23.984 -1.808 24.650 1.00 59.44 236 GLU A CA 1
ATOM 1867 C C . GLU A 1 236 ? -24.108 -2.914 25.725 1.00 59.44 236 GLU A C 1
ATOM 1869 O O . GLU A 1 236 ? -24.497 -2.657 26.860 1.00 59.44 236 GLU A O 1
ATOM 1874 N N . THR A 1 237 ? -23.776 -4.163 25.400 1.00 60.81 237 THR A N 1
ATOM 1875 C CA . THR A 1 237 ? -24.107 -5.344 26.207 1.00 60.81 237 THR A CA 1
ATOM 1876 C C . THR A 1 237 ? -23.013 -5.833 27.155 1.00 60.81 237 THR A C 1
ATOM 1878 O O . THR A 1 237 ? -23.265 -6.770 27.910 1.00 60.81 237 THR A O 1
ATOM 1881 N N . MET A 1 238 ? -21.816 -5.235 27.187 1.00 58.38 238 MET A N 1
ATOM 1882 C CA . MET A 1 238 ? -20.767 -5.691 28.110 1.00 58.38 238 MET A CA 1
ATOM 1883 C C . MET A 1 238 ? -20.202 -4.577 28.990 1.00 58.38 238 MET A C 1
ATOM 1885 O O . MET A 1 238 ? -19.385 -3.774 28.554 1.00 58.38 238 MET A O 1
ATOM 1889 N N . ASN A 1 239 ? -20.526 -4.654 30.286 1.00 62.66 239 ASN A N 1
ATOM 1890 C CA . ASN A 1 239 ? -19.858 -4.002 31.426 1.00 62.66 239 ASN A CA 1
ATOM 1891 C C . ASN A 1 239 ? -18.377 -4.441 31.598 1.00 62.66 239 ASN A C 1
ATOM 1893 O O . ASN A 1 239 ? -17.887 -4.610 32.714 1.00 62.66 239 ASN A O 1
ATOM 1897 N N . ARG A 1 240 ? -17.637 -4.681 30.508 1.00 63.16 240 ARG A N 1
ATOM 1898 C CA . ARG A 1 240 ? -16.195 -4.943 30.548 1.00 63.16 240 ARG A CA 1
ATOM 1899 C C . ARG A 1 240 ? -15.472 -3.611 30.420 1.00 63.16 240 ARG A C 1
ATOM 1901 O O . ARG A 1 240 ? -15.259 -3.106 29.325 1.00 63.16 240 ARG A O 1
ATOM 1908 N N . THR A 1 241 ? -15.075 -3.068 31.562 1.00 66.25 241 THR A N 1
ATOM 1909 C CA . THR A 1 241 ? -14.377 -1.785 31.721 1.00 66.25 241 THR A CA 1
ATOM 1910 C C . THR A 1 241 ? -13.055 -1.658 30.949 1.00 66.25 241 THR A C 1
ATOM 1912 O O . THR A 1 241 ? -12.526 -0.555 30.864 1.00 66.25 241 THR A O 1
ATOM 1915 N N . THR A 1 242 ? -12.523 -2.718 30.326 1.00 81.50 242 THR A N 1
ATOM 1916 C CA . THR A 1 242 ? -11.290 -2.656 29.518 1.00 81.50 242 THR A CA 1
ATOM 1917 C C . THR A 1 242 ? -11.305 -3.636 28.336 1.00 81.50 242 THR A C 1
ATOM 1919 O O . THR A 1 242 ? -10.703 -4.709 28.371 1.00 81.50 242 THR A O 1
ATOM 1922 N N . LEU A 1 243 ? -11.989 -3.277 27.247 1.00 81.88 243 LEU A N 1
ATOM 1923 C CA . LEU A 1 243 ? -11.820 -3.986 25.972 1.00 81.88 243 LEU A CA 1
ATOM 1924 C C . LEU A 1 243 ? -10.375 -3.805 25.459 1.00 81.88 243 LEU A C 1
ATOM 1926 O O . LEU A 1 243 ? -9.885 -2.671 25.485 1.00 81.88 243 LEU A O 1
ATOM 1930 N N . PRO A 1 244 ? -9.683 -4.884 25.035 1.00 87.56 244 PRO A N 1
ATOM 1931 C CA . PRO A 1 244 ? -8.307 -4.800 24.555 1.00 87.56 244 PRO A CA 1
ATOM 1932 C C . PRO A 1 244 ? -8.207 -4.080 23.210 1.00 87.56 244 PRO A C 1
ATOM 1934 O O . PRO A 1 244 ? -9.085 -4.223 22.359 1.00 87.56 244 PRO A O 1
ATOM 1937 N N . ASP A 1 245 ? -7.090 -3.389 22.998 1.00 91.06 245 ASP A N 1
ATOM 1938 C CA . ASP A 1 245 ? -6.787 -2.735 21.726 1.00 91.06 245 ASP A CA 1
ATOM 1939 C C . ASP A 1 245 ? -6.725 -3.740 20.571 1.00 91.06 245 ASP A C 1
ATOM 1941 O O . ASP A 1 245 ? -6.330 -4.900 20.739 1.00 91.06 245 ASP A O 1
ATOM 1945 N N . ILE A 1 246 ? -7.123 -3.268 19.395 1.00 93.69 246 ILE A N 1
ATOM 1946 C CA . ILE A 1 246 ? -7.095 -3.953 18.113 1.00 93.69 246 ILE A CA 1
ATOM 1947 C C . ILE A 1 246 ? -5.681 -3.830 17.550 1.00 93.69 246 ILE A C 1
ATOM 1949 O O . ILE A 1 246 ? -5.214 -2.753 17.188 1.00 93.69 246 ILE A O 1
ATOM 1953 N N . ASN A 1 247 ? -5.002 -4.963 17.425 1.00 93.94 247 ASN A N 1
ATOM 1954 C CA . ASN A 1 247 ? -3.622 -5.025 16.957 1.00 93.94 247 ASN A CA 1
ATOM 1955 C C . ASN A 1 247 ? -3.507 -5.272 15.455 1.00 93.94 247 ASN A C 1
ATOM 1957 O O . ASN A 1 247 ? -2.434 -5.078 14.887 1.00 93.94 247 ASN A O 1
ATOM 1961 N N . SER A 1 248 ? -4.543 -5.810 14.823 1.00 94.88 248 SER A N 1
ATOM 1962 C CA . SER A 1 248 ? -4.579 -6.118 13.394 1.00 94.88 248 SER A CA 1
ATOM 1963 C C . SER A 1 248 ? -6.018 -6.251 12.938 1.00 94.88 248 SER A C 1
ATOM 1965 O O . SER A 1 248 ? -6.888 -6.598 13.735 1.00 94.88 248 SER A O 1
ATOM 1967 N N . CYS A 1 249 ? -6.262 -6.013 11.658 1.00 96.38 249 CYS A N 1
ATOM 1968 C CA . CYS A 1 249 ? -7.569 -6.203 11.061 1.00 96.38 249 CYS A CA 1
ATOM 1969 C C . CYS A 1 249 ? -7.448 -6.715 9.628 1.00 96.38 249 CYS A C 1
ATOM 1971 O O . CYS A 1 249 ? -6.397 -6.572 9.002 1.00 96.38 249 CYS A O 1
ATOM 1973 N N . GLU A 1 250 ? -8.521 -7.320 9.137 1.00 95.81 250 GLU A N 1
ATOM 1974 C CA . GLU A 1 250 ? -8.648 -7.842 7.782 1.00 95.81 250 GLU A CA 1
ATOM 1975 C C . GLU A 1 250 ? -10.103 -7.733 7.322 1.00 95.81 250 GLU A C 1
ATOM 1977 O O . GLU A 1 250 ? -11.036 -7.809 8.128 1.00 95.81 250 GLU A O 1
ATOM 1982 N N . LEU A 1 251 ? -10.299 -7.557 6.017 1.00 94.56 251 LEU A N 1
ATOM 1983 C CA . LEU A 1 251 ? -11.617 -7.610 5.403 1.00 94.56 251 LEU A CA 1
ATOM 1984 C C . LEU A 1 251 ? -11.874 -9.016 4.842 1.00 94.56 251 LEU A C 1
ATOM 1986 O O . LEU A 1 251 ? -11.168 -9.484 3.955 1.00 94.56 251 LEU A O 1
ATOM 1990 N N . ALA A 1 252 ? -12.910 -9.679 5.345 1.00 92.44 252 ALA A N 1
ATOM 1991 C CA . ALA A 1 252 ? -13.263 -11.056 5.030 1.00 92.44 252 ALA A CA 1
ATOM 1992 C C . ALA A 1 252 ? -14.612 -11.168 4.298 1.00 92.44 252 ALA A C 1
ATOM 1994 O O . ALA A 1 252 ? -15.379 -10.208 4.156 1.00 92.44 252 ALA A O 1
ATOM 1995 N N . TYR A 1 253 ? -14.912 -12.389 3.843 1.00 90.25 253 TYR A N 1
ATOM 1996 C CA . TYR A 1 253 ? -16.189 -12.759 3.223 1.00 90.25 253 TYR A CA 1
ATOM 1997 C C . TYR A 1 253 ? -16.568 -11.861 2.029 1.00 90.25 253 TYR A C 1
ATOM 1999 O O . TYR A 1 253 ? -17.702 -11.390 1.909 1.00 90.25 253 TYR A O 1
ATOM 2007 N N . GLY A 1 254 ? -15.584 -11.591 1.163 1.00 85.31 254 GLY A N 1
ATOM 2008 C CA . GLY A 1 254 ? -15.758 -10.757 -0.028 1.00 85.31 254 GLY A CA 1
ATOM 2009 C C . GLY A 1 254 ? -16.177 -9.326 0.304 1.00 85.31 254 GLY A C 1
ATOM 2010 O O . GLY A 1 254 ? -17.083 -8.799 -0.330 1.00 85.31 254 GLY A O 1
ATOM 2011 N N . GLY A 1 255 ? -15.596 -8.728 1.345 1.00 88.31 255 GLY A N 1
ATOM 2012 C CA . GLY A 1 255 ? -15.863 -7.333 1.688 1.00 88.31 255 GLY A CA 1
ATOM 2013 C C . GLY A 1 255 ? -17.053 -7.074 2.591 1.00 88.31 255 GLY A C 1
ATOM 2014 O O . GLY A 1 255 ? -17.485 -5.934 2.708 1.00 88.31 255 GLY A O 1
ATOM 2015 N N . LYS A 1 256 ? -17.629 -8.110 3.200 1.00 90.00 256 LYS A N 1
ATOM 2016 C CA . LYS A 1 256 ? -18.868 -7.983 3.987 1.00 90.00 256 LYS A CA 1
ATOM 2017 C C . LYS A 1 256 ? -18.628 -7.996 5.489 1.00 90.00 256 LYS A C 1
ATOM 2019 O O . LYS A 1 256 ? -19.526 -7.632 6.250 1.00 90.00 256 LYS A O 1
ATOM 2024 N N . VAL A 1 257 ? -17.458 -8.454 5.923 1.00 94.25 257 VAL A N 1
ATOM 2025 C CA . VAL A 1 257 ? -17.121 -8.610 7.337 1.00 94.25 257 VAL A CA 1
ATOM 2026 C C . VAL A 1 257 ? -15.738 -8.036 7.585 1.00 94.25 257 VAL A C 1
ATOM 2028 O O . VAL A 1 257 ? -14.802 -8.374 6.872 1.00 94.25 257 VAL A O 1
ATOM 2031 N N . ILE A 1 258 ? -15.599 -7.199 8.606 1.00 95.88 258 ILE A N 1
ATOM 2032 C CA . ILE A 1 258 ? -14.297 -6.778 9.122 1.00 95.88 258 ILE A CA 1
ATOM 2033 C C . ILE A 1 258 ? -13.980 -7.661 10.319 1.00 95.88 258 ILE A C 1
ATOM 2035 O O . ILE A 1 258 ? -14.797 -7.784 11.232 1.00 95.88 258 ILE A O 1
ATOM 2039 N N . LEU A 1 259 ? -12.800 -8.265 10.307 1.00 96.75 259 LEU A N 1
ATOM 2040 C CA . LEU A 1 259 ? -12.243 -9.011 11.424 1.00 96.75 259 LEU A CA 1
ATOM 2041 C C . LEU A 1 259 ? -11.157 -8.160 12.073 1.00 96.75 259 LEU A C 1
ATOM 2043 O O . LEU A 1 259 ? -10.285 -7.639 11.384 1.00 96.75 259 LEU A O 1
ATOM 2047 N N . GLY A 1 260 ? -11.205 -8.011 13.390 1.00 95.81 260 GLY A N 1
ATOM 2048 C CA . GLY A 1 260 ? -10.164 -7.366 14.183 1.00 95.81 260 GLY A CA 1
ATOM 2049 C C . GLY A 1 260 ? -9.620 -8.351 15.202 1.00 95.81 260 GLY A C 1
ATOM 2050 O O . GLY A 1 260 ? -10.392 -9.025 15.870 1.00 95.81 260 GLY A O 1
ATOM 2051 N N . VAL A 1 261 ? -8.305 -8.434 15.348 1.00 95.69 261 VAL A N 1
ATOM 2052 C CA . VAL A 1 261 ? -7.666 -9.250 16.386 1.00 95.69 261 VAL A CA 1
ATOM 2053 C C . VAL A 1 261 ? -6.990 -8.312 17.367 1.00 95.69 261 VAL A C 1
ATOM 2055 O O . VAL A 1 261 ? -6.134 -7.512 16.980 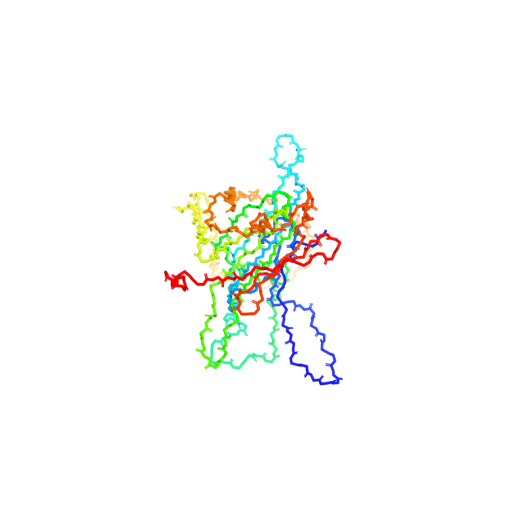1.00 95.69 261 VAL A O 1
ATOM 2058 N N . GLY A 1 262 ? -7.400 -8.387 18.628 1.00 93.00 262 GLY A N 1
ATOM 2059 C CA . GLY A 1 262 ? -6.820 -7.624 19.721 1.00 93.00 262 GLY A CA 1
ATOM 2060 C C . GLY A 1 262 ? -5.856 -8.431 20.583 1.00 93.00 262 GLY A C 1
ATOM 2061 O O . GLY A 1 262 ? -5.484 -9.564 20.271 1.00 93.00 262 GLY A O 1
ATOM 2062 N N . ASN A 1 263 ? -5.450 -7.841 21.704 1.00 90.19 263 ASN A N 1
ATOM 2063 C CA . ASN A 1 263 ? -4.671 -8.551 22.718 1.00 90.19 263 ASN A CA 1
ATOM 2064 C C . ASN A 1 263 ? -5.451 -9.739 23.316 1.00 90.19 263 ASN A C 1
ATOM 2066 O O . ASN A 1 263 ? -6.684 -9.749 23.343 1.00 90.19 263 ASN A O 1
ATOM 2070 N N . LYS A 1 264 ? -4.711 -10.727 23.845 1.00 90.69 264 LYS A N 1
ATOM 2071 C CA . LYS A 1 264 ? -5.267 -11.930 24.498 1.00 90.69 264 LYS A CA 1
ATOM 2072 C C . LYS A 1 264 ? -6.221 -12.725 23.595 1.00 90.69 264 LYS A C 1
ATOM 2074 O O . LYS A 1 264 ? -7.258 -13.180 24.059 1.00 90.69 264 LYS A O 1
ATOM 2079 N N . GLU A 1 265 ? -5.890 -12.824 22.307 1.00 88.81 265 GLU A N 1
ATOM 2080 C CA . GLU A 1 265 ? -6.650 -13.617 21.324 1.00 88.81 265 GLU A CA 1
ATOM 2081 C C . GLU A 1 265 ? -8.116 -13.167 21.163 1.00 88.81 265 GLU A C 1
ATOM 2083 O O . GLU A 1 265 ? -8.975 -13.930 20.728 1.00 88.81 265 GLU A O 1
ATOM 2088 N N . THR A 1 266 ? -8.422 -11.907 21.495 1.00 92.50 266 THR A N 1
ATOM 2089 C CA . THR A 1 266 ? -9.779 -11.374 21.333 1.00 92.50 266 THR A CA 1
ATOM 2090 C C . THR A 1 266 ? -10.064 -11.137 19.854 1.00 92.50 266 THR A C 1
ATOM 2092 O O . THR A 1 266 ? -9.369 -10.351 19.210 1.00 92.50 266 THR A O 1
ATOM 2095 N N . LEU A 1 267 ? -11.101 -11.790 19.329 1.00 94.50 267 LEU A N 1
ATOM 2096 C CA . LEU A 1 267 ? -11.594 -11.593 17.970 1.00 94.50 267 LEU A CA 1
ATOM 2097 C C . LEU A 1 267 ? -12.815 -10.667 17.981 1.00 94.50 267 LEU A C 1
ATOM 2099 O O . LEU A 1 267 ? -13.818 -10.940 18.638 1.00 94.50 267 LEU A O 1
ATOM 2103 N N . TYR A 1 268 ? -12.730 -9.597 17.206 1.00 94.12 268 TYR A N 1
ATOM 2104 C CA . TYR A 1 268 ? -13.808 -8.668 16.921 1.00 94.12 268 TYR A CA 1
ATOM 2105 C C . TYR A 1 268 ? -14.324 -8.893 15.505 1.00 94.12 268 TYR A C 1
ATOM 2107 O O . TYR A 1 268 ? -13.546 -9.144 14.584 1.00 94.12 268 TYR A O 1
ATOM 2115 N N . MET A 1 269 ? -15.636 -8.779 15.326 1.00 94.88 269 MET A N 1
ATOM 2116 C CA . MET A 1 269 ? -16.278 -8.977 14.035 1.00 94.88 269 MET A CA 1
ATOM 2117 C C . MET A 1 269 ? -17.330 -7.897 13.810 1.00 94.88 269 MET A C 1
ATOM 2119 O O . MET A 1 269 ? -18.282 -7.785 14.580 1.00 94.88 269 MET A O 1
ATOM 2123 N N . TRP A 1 270 ? -17.188 -7.140 12.724 1.00 94.38 270 TRP A N 1
ATOM 2124 C CA . TRP A 1 270 ? -18.180 -6.161 12.286 1.00 94.38 270 TRP A CA 1
ATOM 2125 C C . TRP A 1 270 ? -18.779 -6.605 10.963 1.00 94.38 270 TRP A C 1
ATOM 2127 O O . TRP A 1 270 ? -18.060 -6.898 10.009 1.00 94.38 270 TRP A O 1
ATOM 2137 N N . ARG A 1 271 ? -20.10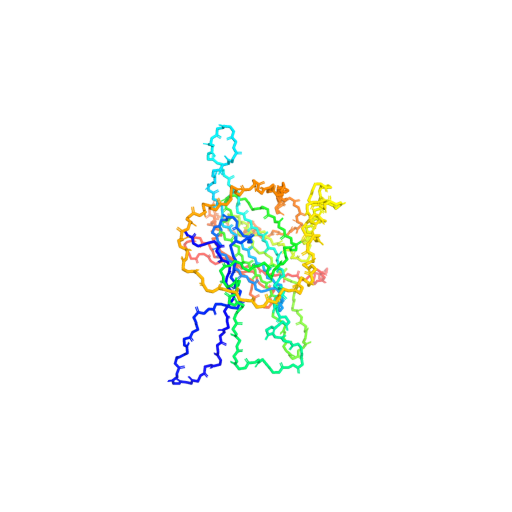8 -6.630 10.887 1.00 92.31 271 ARG A N 1
ATOM 2138 C CA . ARG A 1 271 ? -20.824 -6.878 9.637 1.00 92.31 271 ARG A CA 1
ATOM 2139 C C . ARG A 1 271 ? -21.100 -5.551 8.944 1.00 92.31 271 ARG A C 1
ATOM 2141 O O . ARG A 1 271 ? -21.744 -4.677 9.520 1.00 92.31 271 ARG A O 1
ATOM 2148 N N . LEU A 1 272 ? -20.673 -5.433 7.694 1.00 87.94 272 LEU A N 1
ATOM 2149 C CA . LEU A 1 272 ? -20.995 -4.289 6.856 1.00 87.94 272 LEU A CA 1
ATOM 2150 C C . LEU A 1 272 ? -22.419 -4.451 6.320 1.00 87.94 272 LEU A C 1
ATOM 2152 O O . LEU A 1 272 ? -22.774 -5.467 5.717 1.00 87.94 272 LEU A O 1
ATOM 2156 N N . VAL A 1 273 ? -23.258 -3.456 6.597 1.00 85.00 273 VAL A N 1
ATOM 2157 C CA . VAL A 1 273 ? -24.655 -3.422 6.164 1.00 85.00 273 VAL A CA 1
ATOM 2158 C C . VAL A 1 273 ? -24.765 -2.415 5.019 1.00 85.00 273 VAL A C 1
ATOM 2160 O O . VAL A 1 273 ? -24.414 -1.252 5.224 1.00 85.00 273 VAL A O 1
ATOM 2163 N N . PRO A 1 274 ? -25.237 -2.821 3.825 1.00 79.56 274 PRO A N 1
ATOM 2164 C CA . PRO A 1 274 ? -25.409 -1.907 2.706 1.00 79.56 274 PRO A CA 1
ATOM 2165 C C . PRO A 1 274 ? -26.296 -0.721 3.085 1.00 79.56 274 PRO A C 1
ATOM 2167 O O . PRO A 1 274 ? -27.332 -0.875 3.742 1.00 79.56 274 PRO A O 1
ATOM 2170 N N . LYS A 1 275 ? -25.902 0.470 2.630 1.00 71.12 275 LYS A N 1
ATOM 2171 C CA . LYS A 1 275 ? -26.645 1.722 2.806 1.00 71.12 275 LYS A CA 1
ATOM 2172 C C . LYS A 1 275 ? -27.939 1.639 1.976 1.00 71.12 275 LYS A C 1
ATOM 2174 O O . LYS A 1 275 ? -27.972 2.041 0.824 1.00 71.12 275 LYS A O 1
ATOM 2179 N N . GLY A 1 276 ? -28.971 1.001 2.525 1.00 73.12 276 GLY A N 1
ATOM 2180 C CA . GLY A 1 276 ? -30.242 0.741 1.833 1.00 73.12 276 GLY A CA 1
ATOM 2181 C C . GLY A 1 276 ? -31.027 -0.476 2.331 1.00 73.12 276 GLY A C 1
ATOM 2182 O O . GLY A 1 276 ? -32.195 -0.620 1.991 1.00 73.12 276 GLY A O 1
ATOM 2183 N N . SER A 1 277 ? -30.440 -1.343 3.166 1.00 61.12 277 SER A N 1
ATOM 2184 C CA . SER A 1 277 ? -31.133 -2.542 3.670 1.00 61.12 277 SER A CA 1
ATOM 2185 C C . SER A 1 277 ? -31.820 -2.369 5.030 1.00 61.12 277 SER A C 1
ATOM 2187 O O . SER A 1 277 ? -32.372 -3.337 5.552 1.00 61.12 277 SER A O 1
ATOM 2189 N N . ARG A 1 278 ? -31.806 -1.170 5.628 1.00 55.09 278 ARG A N 1
ATOM 2190 C CA . ARG A 1 278 ? -32.646 -0.876 6.800 1.00 55.09 278 ARG A CA 1
ATOM 2191 C C . ARG A 1 278 ? -34.068 -0.608 6.310 1.00 55.09 278 ARG A C 1
ATOM 2193 O O . ARG A 1 278 ? -34.422 0.532 6.034 1.00 55.09 278 ARG A O 1
ATOM 2200 N N . LYS A 1 279 ? -34.850 -1.677 6.142 1.00 54.25 279 LYS A N 1
ATOM 2201 C CA . LYS A 1 279 ? -36.308 -1.555 6.049 1.00 54.25 279 LYS A CA 1
ATOM 2202 C C . LYS A 1 279 ? -36.808 -0.990 7.382 1.00 54.25 279 LYS A C 1
ATOM 2204 O O . LYS A 1 279 ? -36.407 -1.500 8.427 1.00 54.25 279 LYS A O 1
ATOM 2209 N N . SER A 1 280 ? -37.582 0.091 7.291 1.00 45.38 280 SER A N 1
ATOM 2210 C CA . SER A 1 280 ? -38.338 0.707 8.388 1.00 45.38 280 SER A CA 1
ATOM 2211 C C . SER A 1 280 ? -39.238 -0.299 9.085 1.00 45.38 280 SER A C 1
ATOM 2213 O O . SER A 1 280 ? -39.846 -1.100 8.333 1.00 45.38 280 SER A O 1
#

Sequence (280 aa):
MDRAVKIWRVPSSSAHKLRRVDKPLFSTDLIHKSRVLSISWLSNDTLISHSSPAWMRREGPETTLGDEPGRIVIWRWLGWNRFFPPDHVPQGVMRGCISDYRQSESFKILSSYSLQSTTLKLHVSAPFVSPDTGSTPHDPLVLVPMEKTIRIMNITDFKPRKPPPCPLDNVLAEQIRKLNITTPQPEVSEEGHEEEGTQSKSGPPPTTGNHIPVEVSPEDLFQSVEGWEASVTQTETMNRTTLPDINSCELAYGGKVILGVGNKETLYMWRLVPKGSRKS

Secondary structure (DSSP, 8-state):
----EEE---PPPBTTB-----S-SEEESSS-SS-EEEEEESSSSEEEEEE--EEEEEPSSS-EEEEE--EEEEEEETTHHHHS-TTSPPPS--PPPTTTSSS---EEEEEEEE--TT----EEE-----TTT---SS--EEEEEETTEEEEEEGGGPPPPPPPPSS-THHHHHHHHHHT----------------------PPP----------PPPEEHHHHS-EEEEEGGG-TT---S-PPPEEEEEEETTTTEEEEEEGGG-EEEEE---TT----